Protein AF-0000000067241607 (afdb_homodimer)

Sequence (314 aa):
MPGTATVPALLAYSSCCAFMGAAGVFTFSAHPGGIEAGPLAYTLWFNKMFPKVAALQAAMAVVSTGGAVTQALRGGGGGGGGGGQRGLWLTGAGLMAFMLPWTLRAIMPINRAIMAAAEQGRAAPLETLKAWGPVHNVRTAVAAVAAAIMSYALYTMMPGTATVPALLAYSSCCAFMGAAGVFTFSAHPGGIEAGPLAYTLWFNKMFPKVAALQAAMAVVSTGGAVTQALRGGGGGGGGGGQRGLWLTGAGLMAFMLPWTLRAIMPINRAIMAAAEQGRAAPLETLKAWGPVHNVRTAVAAVAAAIMSYALYTM

Secondary structure (DSSP, 8-state):
---PPPHHHHHHHHHHHHHHHHHHHIIIIIHHHHHHH-HHHHHHHHHHHHHHHHHHHHHHHHHHHHHHHHHHHHTTSSSS--HHHHHHHHHHHHHHHTHHHHIIIIIHHHHHHHHHHHHTTSPPPHHHHHHHHHHHHHHHHHHHHHHHHHHHHHHH-/---PPPHHHHHHHHHHHHHHHHHHHIIIIIHHHHHHH-HHHHHHHHHHHHHHHHHHHHHHHHHHHHHHHHHHHHTTSSSS--HHHHHHHHHHHHHHHTHHHHIIIIIHHHHHHHHHHHHTT-PPPHHHHHHHHHHHHHHHHHHHHHHHHHHHHHHH-

Foldseek 3Di:
DPLDQDPLLCQLLVLLVVLLVLLVCCQPPLLVVLLVVDQLVSLQVLLVVVVVVVVVNVVSLVRNLVSLQVVLVVVVPPDPPPPLLSVLSNLLSVLSPVVVVLCVPPQVVLSVQSNVQVVVSHGRPSVSSVSNNVSSVSSNVSSVVSSVSSVVSSVVD/DPLDQDPLLCQLLVLLVVLLVLLVCCQPPLLVVLLVVDQLVSLQVLLVVVVVVVVVNVVSLVRNLVSLQVVLVVVVPPDPPPPLLSVLSNLLSVLSPVVVVLCVPPQVVLSVQSNVQVVVSHGRPSVSSVSNNVSSVSSNVSSVVSSVSSVVSSVVD

Organism: Chlamydomonas reinhardtii (NCBI:txid3055)

Nearest PDB structures (foldseek):
  8dt0-assembly2_B  TM=5.940E-01  e=1.519E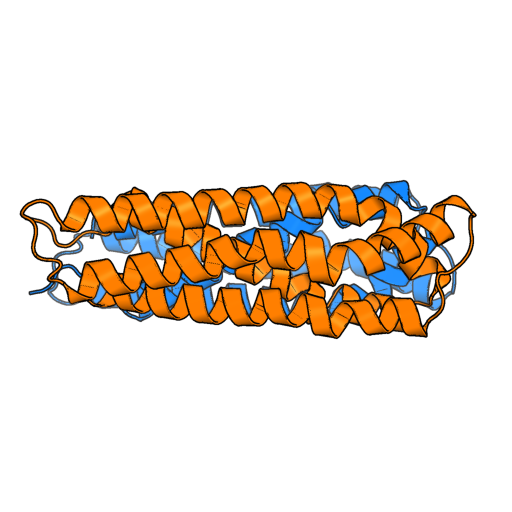-01  synthetic construct
  3j9u-assembly1_T  TM=5.382E-01  e=1.648E+00  Saccharomyces cerevisiae
  7uwb-assembly1_m  TM=5.058E-01  e=2.003E+00  Citrus x limon
  7uwb-assembly1_o  TM=4.031E-01  e=2.003E+00  Citrus x limon
  7xgg-assembly2_D  TM=3.737E-01  e=2.003E+00  synthetic construct

pLDDT: mean 93.7, std 13.78, range [31.66, 99.0]

Solvent-accessible surface area (backbone atoms only — not comparable to full-atom values): 14384 Å² total; per-residue (Å²): 128,86,41,28,54,49,70,39,46,49,45,11,47,41,26,30,20,14,40,24,20,34,41,38,39,41,62,66,10,50,47,58,8,19,64,74,40,29,49,46,30,28,20,35,23,47,48,47,16,45,68,42,44,51,55,55,49,49,53,28,30,50,46,14,20,51,16,16,44,52,38,26,58,51,34,73,49,89,55,84,46,52,77,65,45,32,50,32,26,43,50,26,16,51,47,35,49,48,49,57,60,45,40,65,67,66,41,40,64,52,50,51,53,32,33,54,24,28,77,70,74,38,49,30,56,60,68,59,61,59,56,46,52,68,59,51,39,49,56,28,52,44,29,48,52,25,37,51,41,39,48,52,42,44,42,71,61,129,84,40,30,53,48,68,40,45,48,45,11,46,43,27,29,20,14,40,24,20,33,41,38,39,42,62,65,9,50,45,58,9,19,64,72,40,29,47,46,31,28,20,36,24,47,47,46,16,45,70,42,44,51,55,54,51,49,50,28,31,50,47,13,18,51,15,16,45,51,38,24,58,52,33,74,48,89,55,84,46,51,77,64,44,32,50,34,26,42,50,26,15,50,47,35,50,46,49,56,60,47,40,64,67,65,40,41,63,53,50,51,53,33,36,54,25,28,78,68,76,38,49,29,57,62,69,60,61,60,56,46,52,68,58,52,40,50,55,26,52,44,29,48,51,26,38,50,40,39,49,51,42,45,42,72,61

Radius of gyration: 20.37 Å; Cα contacts (8 Å, |Δi|>4): 530; chains: 2; bounding box: 43×61×38 Å

InterPro domains:
  IPR013901 Anthrone oxygenase [PF08592] (47-148)

Structure (mmCIF, N/CA/C/O backbone):
data_AF-0000000067241607-model_v1
#
loop_
_entity.id
_entity.type
_entity.pdbx_description
1 polymer 'DUF4149 domain-containing protein'
#
loop_
_atom_site.group_PDB
_atom_site.id
_atom_site.type_symbol
_atom_site.label_atom_id
_atom_site.label_alt_id
_atom_site.label_comp_id
_atom_site.label_asym_id
_atom_site.label_entity_id
_atom_site.label_seq_id
_atom_site.pdbx_PDB_ins_code
_atom_site.Cartn_x
_atom_site.Cartn_y
_atom_site.Cartn_z
_atom_site.occupancy
_atom_site.B_iso_or_equiv
_atom_site.auth_seq_id
_atom_site.auth_comp_id
_atom_site.auth_asym_id
_atom_site.auth_atom_id
_atom_site.pdbx_PDB_model_num
ATOM 1 N N . MET A 1 1 ? -3.418 28.875 19.047 1 31.75 1 MET A N 1
ATOM 2 C CA . MET A 1 1 ? -3.16 27.484 19.406 1 31.75 1 MET A CA 1
ATOM 3 C C . MET A 1 1 ? -2.545 26.734 18.234 1 31.75 1 MET A C 1
ATOM 5 O O . MET A 1 1 ? -2.807 27.047 17.078 1 31.75 1 MET A O 1
ATOM 9 N N . PRO A 1 2 ? -1.544 25.953 18.109 1 40.22 2 PRO A N 1
ATOM 10 C CA . PRO A 1 2 ? -0.76 25.391 17.016 1 40.22 2 PRO A CA 1
ATOM 11 C C . PRO A 1 2 ? -1.6 24.531 16.062 1 40.22 2 PRO A C 1
ATOM 13 O O . PRO A 1 2 ? -2.42 23.734 16.516 1 40.22 2 PRO A O 1
ATOM 16 N N . GLY A 1 3 ? -2.236 24.984 14.992 1 48.53 3 GLY A N 1
ATOM 17 C CA . GLY A 1 3 ? -2.891 24.656 13.734 1 48.53 3 GLY A CA 1
ATOM 18 C C . GLY A 1 3 ? -2.369 23.391 13.094 1 48.53 3 GLY A C 1
ATOM 19 O O . GLY A 1 3 ? -2.531 23.172 11.891 1 48.53 3 GLY A O 1
ATOM 20 N N . THR A 1 4 ? -1.633 22.281 13.938 1 62.41 4 THR A N 1
ATOM 21 C CA . THR A 1 4 ? -0.867 21.062 13.766 1 62.41 4 THR A CA 1
ATOM 22 C C . THR A 1 4 ? -1.792 19.875 13.469 1 62.41 4 THR A C 1
ATOM 24 O O . THR A 1 4 ? -2.982 19.922 13.789 1 62.41 4 THR A O 1
ATOM 27 N N . ALA A 1 5 ? -1.438 19.062 12.547 1 85.69 5 ALA A N 1
ATOM 28 C CA . ALA A 1 5 ? -2.178 17.812 12.32 1 85.69 5 ALA A CA 1
ATOM 29 C C . ALA A 1 5 ? -2.387 17.062 13.633 1 85.69 5 ALA A C 1
ATOM 31 O O . ALA A 1 5 ? -1.453 16.906 14.422 1 85.69 5 ALA A O 1
ATOM 32 N N . THR A 1 6 ? -3.658 16.797 14.031 1 92.19 6 THR A N 1
ATOM 33 C CA . THR A 1 6 ? -3.969 16.062 15.242 1 92.19 6 THR A CA 1
ATOM 34 C C . THR A 1 6 ? -3.66 14.57 15.062 1 92.19 6 THR A C 1
ATOM 36 O O . THR A 1 6 ? -3.502 14.102 13.93 1 92.19 6 THR A O 1
ATOM 39 N N . VAL A 1 7 ? -3.605 13.82 16.156 1 94.81 7 VAL A N 1
ATOM 40 C CA . VAL A 1 7 ? -3.32 12.391 16.125 1 94.81 7 VAL A CA 1
ATOM 41 C C . VAL A 1 7 ? -4.422 11.664 15.367 1 94.81 7 VAL A C 1
ATOM 43 O O . VAL A 1 7 ? -4.141 10.859 14.469 1 94.81 7 VAL A O 1
ATOM 46 N N . PRO A 1 8 ? -5.727 11.93 15.633 1 96.69 8 PRO A N 1
ATOM 47 C CA . PRO A 1 8 ? -6.762 11.227 14.867 1 96.69 8 PRO A CA 1
ATOM 48 C C . PRO A 1 8 ? -6.699 11.531 13.375 1 96.69 8 PRO A C 1
ATOM 50 O O . PRO A 1 8 ? -6.926 10.641 12.547 1 96.69 8 PRO A O 1
ATOM 53 N N . ALA A 1 9 ? -6.414 12.727 12.984 1 95.94 9 ALA A N 1
ATOM 54 C CA . ALA A 1 9 ? -6.305 13.094 11.57 1 95.94 9 ALA A CA 1
ATOM 55 C C . ALA A 1 9 ? -5.152 12.352 10.898 1 95.94 9 ALA A C 1
ATOM 57 O O . ALA A 1 9 ? -5.297 11.859 9.773 1 95.94 9 ALA A O 1
ATOM 58 N N . LEU A 1 10 ? -4.059 12.234 11.648 1 97.38 10 LEU A N 1
ATOM 59 C CA . LEU A 1 10 ? -2.889 11.562 11.086 1 97.38 10 LEU A CA 1
ATOM 60 C C . LEU A 1 10 ? -3.117 10.062 10.984 1 97.38 10 LEU A C 1
ATOM 62 O O . LEU A 1 10 ? -2.654 9.422 10.031 1 97.38 10 LEU A O 1
ATOM 66 N N . LEU A 1 11 ? -3.799 9.523 11.945 1 98.38 11 LEU A N 1
ATOM 67 C CA . LEU A 1 11 ? -4.148 8.109 11.875 1 98.38 11 LEU A CA 1
ATOM 68 C C . LEU A 1 11 ? -5.07 7.836 10.688 1 98.38 11 LEU A C 1
ATOM 70 O O . LEU A 1 11 ? -4.883 6.855 9.961 1 98.38 11 LEU A O 1
ATOM 74 N N . ALA A 1 12 ? -6.043 8.672 10.539 1 98.62 12 ALA A N 1
ATOM 75 C CA . ALA A 1 12 ? -6.98 8.531 9.43 1 98.62 12 ALA A CA 1
ATOM 76 C C . ALA A 1 12 ? -6.266 8.633 8.086 1 98.62 12 ALA A C 1
ATOM 78 O O . ALA A 1 12 ? -6.434 7.77 7.219 1 98.62 12 ALA A O 1
ATOM 79 N N . TYR A 1 13 ? -5.477 9.68 7.953 1 98.56 13 TYR A N 1
ATOM 80 C CA . TYR A 1 13 ? -4.848 10 6.676 1 98.56 13 TYR A CA 1
ATOM 81 C C . TYR A 1 13 ? -3.785 8.969 6.32 1 98.56 13 TYR A C 1
ATOM 83 O O . TYR A 1 13 ? -3.715 8.516 5.176 1 98.56 13 TYR A O 1
ATOM 91 N N . SER A 1 14 ? -2.969 8.57 7.266 1 98.88 14 SER A N 1
ATOM 92 C CA . SER A 1 14 ? -1.915 7.598 6.988 1 98.88 14 SER A CA 1
ATOM 93 C C . SER A 1 14 ? -2.5 6.238 6.621 1 98.88 14 SER A C 1
ATOM 95 O O . SER A 1 14 ? -2.037 5.594 5.68 1 98.88 14 SER A O 1
ATOM 97 N N . SER A 1 15 ? -3.514 5.844 7.383 1 98.94 15 SER A N 1
ATOM 98 C CA . SER A 1 15 ? -4.129 4.551 7.09 1 98.94 15 SER A CA 1
ATOM 99 C C . SER A 1 15 ? -4.844 4.574 5.742 1 98.94 15 SER A C 1
ATOM 101 O O . SER A 1 15 ? -4.859 3.57 5.023 1 98.94 15 SER A O 1
ATOM 103 N N . CYS A 1 16 ? -5.441 5.656 5.418 1 98.94 16 CYS A N 1
ATOM 104 C CA . CYS A 1 16 ? -6.078 5.82 4.113 1 98.94 16 CYS A CA 1
ATOM 105 C C . CYS A 1 16 ? -5.055 5.715 2.99 1 98.94 16 CYS A C 1
ATOM 107 O O . CYS A 1 16 ? -5.273 5.008 2.006 1 98.94 16 CYS A O 1
ATOM 109 N N . CYS A 1 17 ? -3.918 6.383 3.111 1 98.94 17 CYS A N 1
ATOM 110 C CA . CYS A 1 17 ? -2.873 6.352 2.094 1 98.94 17 CYS A CA 1
ATOM 111 C C . CYS A 1 17 ? -2.234 4.973 2.006 1 98.94 17 CYS A C 1
ATOM 113 O O . CYS A 1 17 ? -1.897 4.508 0.915 1 98.94 17 CYS A O 1
ATOM 115 N N . ALA A 1 18 ? -2.07 4.34 3.164 1 98.94 18 ALA A N 1
ATOM 116 C CA . ALA A 1 18 ? -1.563 2.969 3.154 1 98.94 18 ALA A CA 1
ATOM 117 C C . ALA A 1 18 ? -2.521 2.035 2.422 1 98.94 18 ALA A C 1
ATOM 119 O O . ALA A 1 18 ? -2.09 1.163 1.664 1 98.94 18 ALA A O 1
ATOM 120 N N . PHE A 1 19 ? -3.832 2.199 2.729 1 98.94 19 PHE A N 1
ATOM 121 C CA . PHE A 1 19 ? -4.832 1.414 2.02 1 98.94 19 PHE A CA 1
ATOM 122 C C . PHE A 1 19 ? -4.742 1.65 0.516 1 98.94 19 PHE A C 1
ATOM 124 O O . PHE A 1 19 ? -4.812 0.705 -0.271 1 98.94 19 PHE A O 1
ATOM 131 N N . MET A 1 20 ? -4.633 2.902 0.115 1 98.94 20 MET A N 1
ATOM 132 C CA . MET A 1 20 ? -4.508 3.262 -1.295 1 98.94 20 MET A CA 1
ATOM 133 C C . MET A 1 20 ? -3.309 2.564 -1.931 1 98.94 20 MET A C 1
ATOM 135 O O . MET A 1 20 ? -3.408 2.039 -3.041 1 98.94 20 MET A O 1
ATOM 139 N N . GLY A 1 21 ? -2.164 2.543 -1.27 1 98.94 21 GLY A N 1
ATOM 140 C CA . GLY A 1 21 ? -0.993 1.839 -1.769 1 98.94 21 GLY A CA 1
ATOM 141 C C . GLY A 1 21 ? -1.199 0.34 -1.879 1 98.94 21 GLY A C 1
ATOM 142 O O . GLY A 1 21 ? -0.822 -0.272 -2.881 1 98.94 21 GLY A O 1
ATOM 143 N N . ALA A 1 22 ? -1.755 -0.203 -0.842 1 98.94 22 ALA A N 1
ATOM 144 C CA . ALA A 1 22 ? -2.031 -1.637 -0.829 1 98.94 22 ALA A CA 1
ATOM 145 C C . ALA A 1 22 ? -2.979 -2.023 -1.961 1 98.94 22 ALA A C 1
ATOM 147 O O . ALA A 1 22 ? -2.715 -2.975 -2.699 1 98.94 22 ALA A O 1
ATOM 148 N N . ALA A 1 23 ? -4.07 -1.296 -2.072 1 98.88 23 ALA A N 1
ATOM 149 C CA . ALA A 1 23 ? -5.02 -1.561 -3.152 1 98.88 23 ALA A CA 1
ATOM 150 C C . ALA A 1 23 ? -4.375 -1.322 -4.516 1 98.88 23 ALA A C 1
ATOM 152 O O . ALA A 1 23 ? -4.641 -2.057 -5.473 1 98.88 23 ALA A O 1
ATOM 153 N N . GLY A 1 24 ? -3.588 -0.313 -4.617 1 98.88 24 GLY A N 1
ATOM 154 C CA . GLY A 1 24 ? -2.91 0.014 -5.859 1 98.88 24 GLY A CA 1
ATOM 155 C C . GLY A 1 24 ? -2.006 -1.097 -6.355 1 98.88 24 GLY A C 1
ATOM 156 O O . GLY A 1 24 ? -1.876 -1.306 -7.566 1 98.88 24 GLY A O 1
ATOM 157 N N . VAL A 1 25 ? -1.366 -1.822 -5.473 1 98.81 25 VAL A N 1
ATOM 158 C CA . VAL A 1 25 ? -0.52 -2.951 -5.848 1 98.81 25 VAL A CA 1
ATOM 159 C C . VAL A 1 25 ? -1.336 -3.969 -6.641 1 98.81 25 VAL A C 1
ATOM 161 O O . VAL A 1 25 ? -0.875 -4.484 -7.66 1 98.81 25 VAL A O 1
ATOM 164 N N . PHE A 1 26 ? -2.504 -4.27 -6.164 1 98.88 26 PHE A N 1
ATOM 165 C CA . PHE A 1 26 ? -3.334 -5.25 -6.859 1 98.88 26 PHE A CA 1
ATOM 166 C C . PHE A 1 26 ? -3.844 -4.688 -8.18 1 98.88 26 PHE A C 1
ATOM 168 O O . PHE A 1 26 ? -3.883 -5.395 -9.188 1 98.88 26 PHE A O 1
ATOM 175 N N . THR A 1 27 ? -4.211 -3.428 -8.188 1 98.88 27 THR A N 1
ATOM 176 C CA . THR A 1 27 ? -4.758 -2.779 -9.375 1 98.88 27 THR A CA 1
ATOM 177 C C . THR A 1 27 ? -3.711 -2.711 -10.484 1 98.88 27 THR A C 1
ATOM 179 O O . THR A 1 27 ? -4.004 -3.018 -11.641 1 98.88 27 THR A O 1
ATOM 182 N N . PHE A 1 28 ? -2.488 -2.428 -10.133 1 98.81 28 PHE A N 1
ATOM 183 C CA . PHE A 1 28 ? -1.535 -2.051 -11.164 1 98.81 28 PHE A CA 1
ATOM 184 C C . PHE A 1 28 ? -0.496 -3.148 -11.367 1 98.81 28 PHE A C 1
ATOM 186 O O . PHE A 1 28 ? 0.256 -3.125 -12.344 1 98.81 28 PHE A O 1
ATOM 193 N N . SER A 1 29 ? -0.466 -4.121 -10.516 1 98.81 29 SER A N 1
ATOM 194 C CA . SER A 1 29 ? 0.651 -5.055 -10.617 1 98.81 29 SER A CA 1
ATOM 195 C C . SER A 1 29 ? 0.205 -6.488 -10.336 1 98.81 29 SER A C 1
ATOM 197 O O . SER A 1 29 ? 0.212 -7.332 -11.234 1 98.81 29 SER A O 1
ATOM 199 N N . ALA A 1 30 ? -0.301 -6.809 -9.172 1 98.88 30 ALA A N 1
ATOM 200 C CA . ALA A 1 30 ? -0.557 -8.18 -8.75 1 98.88 30 ALA A CA 1
ATOM 201 C C . ALA A 1 30 ? -1.612 -8.844 -9.633 1 98.88 30 ALA A C 1
ATOM 203 O O . ALA A 1 30 ? -1.462 -10 -10.023 1 98.88 30 ALA A O 1
ATOM 204 N N . HIS A 1 31 ? -2.672 -8.133 -9.875 1 98.94 31 HIS A N 1
ATOM 205 C CA . HIS A 1 31 ? -3.758 -8.719 -10.656 1 98.94 31 HIS A CA 1
ATOM 206 C C . HIS A 1 31 ? -3.379 -8.82 -12.133 1 98.94 31 HIS A C 1
ATOM 208 O O . HIS A 1 31 ? -3.482 -9.898 -12.727 1 98.94 31 HIS A O 1
ATOM 214 N N . PRO A 1 32 ? -2.936 -7.75 -12.766 1 98.88 32 PRO A N 1
ATOM 215 C CA . PRO A 1 32 ? -2.525 -7.934 -14.164 1 98.88 32 PRO A CA 1
ATOM 216 C C . PRO A 1 32 ? -1.398 -8.953 -14.32 1 98.88 32 PRO A C 1
ATOM 218 O O . PRO A 1 32 ? -1.359 -9.688 -15.305 1 98.88 32 PRO A O 1
ATOM 221 N N . GLY A 1 33 ? -0.462 -8.961 -13.445 1 98.81 33 GLY A N 1
ATOM 222 C CA . GLY A 1 33 ? 0.568 -9.992 -13.461 1 98.81 33 GLY A CA 1
ATOM 223 C C . GLY A 1 33 ? 0.012 -11.398 -13.352 1 98.81 33 GLY A C 1
ATOM 224 O O . GLY A 1 33 ? 0.502 -12.32 -14.008 1 98.81 33 GLY A O 1
ATOM 225 N N . GLY A 1 34 ? -0.985 -11.523 -12.492 1 98.88 34 GLY A N 1
ATOM 226 C CA . GLY A 1 34 ? -1.64 -12.812 -12.352 1 98.88 34 GLY A CA 1
ATOM 227 C C . GLY A 1 34 ? -2.301 -13.297 -13.625 1 98.88 34 GLY A C 1
ATOM 228 O O . GLY A 1 34 ? -2.166 -14.461 -14 1 98.88 34 GLY A O 1
ATOM 229 N N . ILE A 1 35 ? -2.998 -12.375 -14.273 1 98.88 35 ILE A N 1
ATOM 230 C CA . ILE A 1 35 ? -3.635 -12.719 -15.539 1 98.88 35 ILE A CA 1
ATOM 231 C C . ILE A 1 35 ? -2.578 -13.172 -16.547 1 98.88 35 ILE A C 1
ATOM 233 O O . ILE A 1 35 ? -2.766 -14.172 -17.234 1 98.88 35 ILE A O 1
ATOM 237 N N . GLU A 1 36 ? -1.456 -12.523 -16.609 1 98.75 36 GLU A N 1
ATOM 238 C CA . GLU A 1 36 ? -0.397 -12.836 -17.562 1 98.75 36 GLU A CA 1
ATOM 239 C C . GLU A 1 36 ? 0.326 -14.125 -17.188 1 98.75 36 GLU A C 1
ATOM 241 O O . GLU A 1 36 ? 0.819 -14.844 -18.062 1 98.75 36 GLU A O 1
ATOM 246 N N . ALA A 1 37 ? 0.421 -14.453 -15.938 1 98.56 37 ALA A N 1
ATOM 247 C CA . ALA A 1 37 ? 1.134 -15.633 -15.453 1 98.56 37 ALA A CA 1
ATOM 248 C C . ALA A 1 37 ? 0.397 -16.906 -15.844 1 98.56 37 ALA A C 1
ATOM 250 O O . ALA A 1 37 ? 1.01 -17.969 -15.961 1 98.56 37 ALA A O 1
ATOM 251 N N . GLY A 1 38 ? -0.993 -16.859 -15.969 1 98.44 38 GLY A N 1
ATOM 252 C CA . GLY A 1 38 ? -1.811 -18.016 -16.297 1 98.44 38 GLY A CA 1
ATOM 253 C C . GLY A 1 38 ? -2.822 -18.359 -15.219 1 98.44 38 GLY A C 1
ATOM 254 O O . GLY A 1 38 ? -2.582 -18.109 -14.039 1 98.44 38 GLY A O 1
ATOM 255 N N . PRO A 1 39 ? -3.916 -18.891 -15.648 1 98.75 39 PRO A N 1
ATOM 256 C CA . PRO A 1 39 ? -5.051 -19.047 -14.734 1 98.75 39 PRO A CA 1
ATOM 257 C C . PRO A 1 39 ? -4.73 -19.953 -13.539 1 98.75 39 PRO A C 1
ATOM 259 O O . PRO A 1 39 ? -5.16 -19.672 -12.422 1 98.75 39 PRO A O 1
ATOM 262 N N . LEU A 1 40 ? -3.955 -20.953 -13.781 1 98.75 40 LEU A N 1
ATOM 263 C CA . LEU A 1 40 ? -3.705 -21.875 -12.68 1 98.75 40 LEU A CA 1
ATOM 264 C C . LEU A 1 40 ? -2.766 -21.25 -11.656 1 98.75 40 LEU A C 1
ATOM 266 O O . LEU A 1 40 ? -3.051 -21.281 -10.453 1 98.75 40 LEU A O 1
ATOM 270 N N . ALA A 1 41 ? -1.644 -20.75 -12.141 1 98.69 41 ALA A N 1
ATOM 271 C CA . ALA A 1 41 ? -0.688 -20.125 -11.234 1 98.69 41 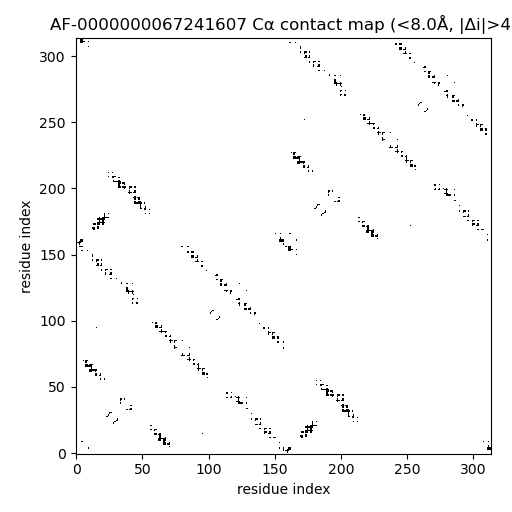ALA A CA 1
ATOM 272 C C . ALA A 1 41 ? -1.351 -19 -10.43 1 98.69 41 ALA A C 1
ATOM 274 O O . ALA A 1 41 ? -1.149 -18.891 -9.219 1 98.69 41 ALA A O 1
ATOM 275 N N . TYR A 1 42 ? -2.127 -18.219 -11.133 1 98.94 42 TYR A N 1
ATOM 276 C CA . TYR A 1 42 ? -2.812 -17.109 -10.492 1 98.94 42 TYR A CA 1
ATOM 277 C C . TYR A 1 42 ? -3.818 -17.594 -9.461 1 98.94 42 TYR A C 1
ATOM 279 O O . TYR A 1 42 ? -3.893 -17.062 -8.352 1 98.94 42 TYR A O 1
ATOM 287 N N . THR A 1 43 ? -4.59 -18.594 -9.758 1 98.94 43 THR A N 1
ATOM 288 C CA . THR A 1 43 ? -5.602 -19.156 -8.875 1 98.94 43 THR A CA 1
ATOM 289 C C . THR A 1 43 ? -4.965 -19.703 -7.598 1 98.94 43 THR A C 1
ATOM 291 O O . THR A 1 43 ? -5.441 -19.438 -6.496 1 98.94 43 THR A O 1
ATOM 294 N N . LEU A 1 44 ? -3.873 -20.391 -7.734 1 98.88 44 LEU A N 1
ATOM 295 C CA . LEU A 1 44 ? -3.225 -21.016 -6.586 1 98.88 44 LEU A CA 1
ATOM 296 C C . LEU A 1 44 ? -2.6 -19.969 -5.676 1 98.88 44 LEU A C 1
ATOM 298 O O . LEU A 1 44 ? -2.729 -20.047 -4.449 1 98.88 44 LEU A O 1
ATOM 302 N N . TRP A 1 45 ? -1.948 -19.047 -6.27 1 98.88 45 TRP A N 1
ATOM 303 C CA . TRP A 1 45 ? -1.379 -17.953 -5.484 1 98.88 45 TRP A CA 1
ATOM 304 C C . TRP A 1 45 ? -2.475 -17.172 -4.777 1 98.88 45 TRP A C 1
ATOM 306 O O . TRP A 1 45 ? -2.387 -16.906 -3.574 1 98.88 45 TRP A O 1
ATOM 316 N N . PHE A 1 46 ? -3.551 -16.797 -5.539 1 98.94 46 PHE A N 1
ATOM 317 C CA . PHE A 1 46 ? -4.664 -16 -5.027 1 98.94 46 PHE A CA 1
ATOM 318 C C . PHE A 1 46 ? -5.285 -16.672 -3.807 1 98.94 46 PHE A C 1
ATOM 320 O O . PHE A 1 46 ? -5.594 -16 -2.816 1 98.94 46 PHE A O 1
ATOM 327 N N . ASN A 1 47 ? -5.434 -17.906 -3.832 1 98.88 47 ASN A N 1
ATOM 328 C CA . ASN A 1 47 ? -6.062 -18.688 -2.775 1 98.88 47 ASN A CA 1
ATOM 329 C C . ASN A 1 47 ? -5.332 -18.516 -1.444 1 98.88 47 ASN A C 1
ATOM 331 O O . ASN A 1 47 ? -5.969 -18.438 -0.391 1 98.88 47 ASN A O 1
ATOM 335 N N . LYS A 1 48 ? -4.051 -18.453 -1.494 1 98.81 48 LYS A N 1
ATOM 336 C CA . LYS A 1 48 ? -3.26 -18.406 -0.268 1 98.81 48 LYS A CA 1
ATOM 337 C C . LYS A 1 48 ? -3.014 -16.969 0.175 1 98.81 48 LYS A C 1
ATOM 339 O O . LYS A 1 48 ? -2.91 -16.688 1.371 1 98.81 48 LYS A O 1
ATOM 344 N N . MET A 1 49 ? -2.969 -16.109 -0.782 1 98.75 49 MET A N 1
ATOM 345 C CA . MET A 1 49 ? -2.715 -14.688 -0.537 1 98.75 49 MET A CA 1
ATOM 346 C C . MET A 1 49 ? -3.951 -14 0.04 1 98.75 49 MET A C 1
ATOM 348 O O . MET A 1 49 ? -3.842 -13.18 0.951 1 98.75 49 MET A O 1
ATOM 352 N N . PHE A 1 50 ? -5.121 -14.25 -0.385 1 98.69 50 PHE A N 1
ATOM 353 C CA . PHE A 1 50 ? -6.316 -13.438 -0.224 1 98.69 50 PHE A CA 1
ATOM 354 C C . PHE A 1 50 ? -6.695 -13.312 1.247 1 98.69 50 PHE A C 1
ATOM 356 O O . PHE A 1 50 ? -6.922 -12.211 1.748 1 98.69 50 PHE A O 1
ATOM 363 N N . PRO A 1 51 ? -6.797 -14.43 2.033 1 98.12 51 PRO A N 1
ATOM 364 C CA . PRO A 1 51 ? -7.203 -14.25 3.43 1 98.12 51 PRO A CA 1
ATOM 365 C C . PRO A 1 51 ? -6.273 -13.312 4.199 1 98.12 51 PRO A C 1
ATOM 367 O O . PRO A 1 51 ? -6.715 -12.625 5.117 1 98.12 51 PRO A O 1
ATOM 370 N N . LYS A 1 52 ? -5.094 -13.25 3.842 1 98.56 52 LYS A N 1
ATOM 371 C CA . LYS A 1 52 ? -4.09 -12.438 4.523 1 98.56 52 LYS A CA 1
ATOM 372 C C . LYS A 1 52 ? -4.27 -10.961 4.207 1 98.56 52 LYS A C 1
ATOM 374 O O . LYS A 1 52 ? -4.207 -10.109 5.102 1 98.56 52 LYS A O 1
ATOM 379 N N . VAL A 1 53 ? -4.504 -10.688 2.887 1 98.5 53 VAL A N 1
ATOM 380 C CA . VAL A 1 53 ? -4.641 -9.281 2.521 1 98.5 53 VAL A CA 1
ATOM 381 C C . VAL A 1 53 ? -6.008 -8.766 2.965 1 98.5 53 VAL A C 1
ATOM 383 O O . VAL A 1 53 ? -6.164 -7.578 3.268 1 98.5 53 VAL A O 1
ATOM 386 N N . ALA A 1 54 ? -7.047 -9.617 3.055 1 97.94 54 ALA A N 1
ATOM 387 C CA . ALA A 1 54 ? -8.367 -9.234 3.555 1 97.94 54 ALA A CA 1
ATOM 388 C C . ALA A 1 54 ? -8.273 -8.68 4.973 1 97.94 54 ALA A C 1
ATOM 390 O O . ALA A 1 54 ? -8.875 -7.641 5.277 1 97.94 54 ALA A O 1
ATOM 391 N N . ALA A 1 55 ? -7.574 -9.328 5.793 1 97.88 55 ALA A N 1
ATOM 392 C CA . ALA A 1 55 ? -7.402 -8.875 7.172 1 97.88 55 ALA A CA 1
ATOM 393 C C . ALA A 1 55 ? -6.656 -7.547 7.223 1 97.88 55 ALA A C 1
ATOM 395 O O . ALA A 1 55 ? -7.027 -6.645 7.98 1 97.88 55 ALA A O 1
ATOM 396 N N . LEU A 1 56 ? -5.59 -7.457 6.473 1 98.56 56 LEU A N 1
ATOM 397 C CA . LEU A 1 56 ? -4.738 -6.273 6.453 1 98.56 56 LEU A CA 1
ATOM 398 C C . LEU A 1 56 ? -5.52 -5.047 5.996 1 98.56 56 LEU A C 1
ATOM 400 O O . LEU A 1 56 ? -5.488 -4.004 6.652 1 98.56 56 LEU A O 1
ATOM 404 N N . GLN A 1 57 ? -6.273 -5.152 4.871 1 98.69 57 GLN A N 1
ATOM 405 C CA . GLN A 1 57 ? -6.98 -4.004 4.312 1 98.69 57 GLN A CA 1
ATOM 406 C C . GLN A 1 57 ? -8.219 -3.66 5.133 1 98.69 57 GLN A C 1
ATOM 408 O O . GLN A 1 57 ? -8.602 -2.494 5.23 1 98.69 57 GLN A O 1
ATOM 413 N N . ALA A 1 58 ? -8.82 -4.699 5.746 1 98.69 58 ALA A N 1
ATOM 414 C CA . ALA A 1 58 ? -9.922 -4.402 6.66 1 98.69 58 ALA A CA 1
ATOM 415 C C . ALA A 1 58 ? -9.445 -3.553 7.836 1 98.69 58 ALA A C 1
ATOM 417 O O . ALA A 1 58 ? -10.117 -2.594 8.227 1 98.69 58 ALA A O 1
ATOM 418 N N . ALA A 1 59 ? -8.367 -3.912 8.398 1 98.75 59 ALA A N 1
ATOM 419 C CA . ALA A 1 59 ? -7.82 -3.156 9.523 1 98.75 59 ALA A CA 1
ATOM 420 C C . ALA A 1 59 ? -7.535 -1.711 9.125 1 98.75 59 ALA A C 1
ATOM 422 O O . ALA A 1 59 ? -7.848 -0.781 9.875 1 98.75 59 ALA A O 1
ATOM 423 N N . MET A 1 60 ? -6.918 -1.469 7.969 1 98.88 60 MET A N 1
ATOM 424 C CA . MET A 1 60 ? -6.602 -0.124 7.496 1 98.88 60 MET A CA 1
ATOM 425 C C . MET A 1 60 ? -7.875 0.696 7.301 1 98.88 60 MET A C 1
ATOM 427 O O . MET A 1 60 ? -7.91 1.882 7.633 1 98.88 60 MET A O 1
ATOM 431 N N . ALA A 1 61 ? -8.883 0.022 6.691 1 98.94 61 ALA A N 1
ATOM 432 C CA . ALA A 1 61 ? -10.148 0.711 6.457 1 98.94 61 ALA A CA 1
ATOM 433 C C . ALA A 1 61 ? -10.781 1.153 7.773 1 98.94 61 ALA A C 1
ATOM 435 O O . ALA A 1 61 ? -11.266 2.281 7.887 1 98.94 61 ALA A O 1
ATOM 436 N N . VAL A 1 62 ? -10.781 0.334 8.781 1 98.94 62 VAL A N 1
ATOM 437 C CA . VAL A 1 62 ? -11.406 0.61 10.07 1 98.94 62 VAL A CA 1
ATOM 438 C C . VAL A 1 62 ? -10.641 1.723 10.789 1 98.94 62 VAL A C 1
ATOM 440 O O . VAL A 1 62 ? -11.25 2.646 11.336 1 98.94 62 VAL A O 1
ATOM 443 N N . VAL A 1 63 ? -9.32 1.651 10.797 1 98.94 63 VAL A N 1
ATOM 444 C CA . VAL A 1 63 ? -8.5 2.658 11.461 1 98.94 63 VAL A CA 1
ATOM 445 C C . VAL A 1 63 ? -8.711 4.02 10.805 1 98.94 63 VAL A C 1
ATOM 447 O O . VAL A 1 63 ? -8.859 5.035 11.484 1 98.94 63 VAL A O 1
ATOM 450 N N . SER A 1 64 ? -8.711 4.008 9.477 1 98.94 64 SER A N 1
ATOM 451 C CA . SER A 1 64 ? -8.898 5.273 8.773 1 98.94 64 SER A CA 1
ATOM 452 C C . SER A 1 64 ? -10.273 5.863 9.062 1 98.94 64 SER A C 1
ATOM 454 O O . SER A 1 64 ? -10.391 7.059 9.359 1 98.94 64 SER A O 1
ATOM 456 N N . THR A 1 65 ? -11.297 5.035 8.945 1 98.94 65 THR A N 1
ATOM 457 C CA . THR A 1 65 ? -12.656 5.473 9.227 1 98.94 65 THR A CA 1
ATOM 458 C C . THR A 1 65 ? -12.766 6.023 10.648 1 98.94 65 THR A C 1
ATOM 460 O O . THR A 1 65 ? -13.289 7.117 10.859 1 98.94 65 THR A O 1
ATOM 463 N N . GLY A 1 66 ? -12.281 5.25 11.633 1 98.81 66 GLY A N 1
ATOM 464 C CA . GLY A 1 66 ? -12.359 5.668 13.023 1 98.81 66 GLY A CA 1
ATOM 465 C C . GLY A 1 66 ? -11.609 6.957 13.297 1 98.81 66 GLY A C 1
ATOM 466 O O . GLY A 1 66 ? -12.102 7.824 14.023 1 98.81 66 GLY A O 1
ATOM 467 N N . GLY A 1 67 ? -10.383 7.059 12.773 1 98.31 67 GLY A N 1
ATOM 468 C CA . GLY A 1 67 ? -9.625 8.297 12.922 1 98.31 67 GLY A CA 1
ATOM 469 C C . GLY A 1 67 ? -10.344 9.5 12.352 1 98.31 67 GLY A C 1
ATOM 470 O O . GLY A 1 67 ? -10.367 10.57 12.969 1 98.31 67 GLY A O 1
ATOM 471 N N . ALA A 1 68 ? -10.898 9.328 11.172 1 98.12 68 ALA A N 1
ATOM 472 C CA . ALA A 1 68 ? -11.578 10.438 10.508 1 98.12 68 ALA A CA 1
ATOM 473 C C . ALA A 1 68 ? -12.836 10.844 11.273 1 98.12 68 ALA A C 1
ATOM 475 O O . ALA A 1 68 ? -13.141 12.031 11.383 1 98.12 68 ALA A O 1
ATOM 476 N N . VAL A 1 69 ? -13.625 9.898 11.789 1 98 69 VAL A N 1
ATOM 477 C CA . VAL A 1 69 ? -14.805 10.203 12.594 1 98 69 VAL A CA 1
ATOM 478 C C . VAL A 1 69 ? -14.383 10.938 13.867 1 98 69 VAL A C 1
ATOM 480 O O . VAL A 1 69 ? -14.992 11.938 14.242 1 98 69 VAL A O 1
ATOM 483 N N . THR A 1 70 ? -13.352 10.422 14.539 1 97.44 70 THR A N 1
ATOM 484 C CA . THR A 1 70 ? -12.867 11.055 15.758 1 97.44 70 THR A CA 1
ATOM 485 C C . THR A 1 70 ? -12.43 12.492 15.484 1 97.44 70 THR A C 1
ATOM 487 O O . THR A 1 70 ? -12.75 13.398 16.266 1 97.44 70 THR A O 1
ATOM 490 N N . GLN A 1 71 ? -11.727 12.672 14.383 1 94.88 71 GLN A N 1
ATOM 491 C CA . GLN A 1 71 ? -11.297 14.023 14.023 1 94.88 71 GLN A CA 1
ATOM 492 C C . GLN A 1 71 ? -12.5 14.93 13.766 1 94.88 71 GLN A C 1
ATOM 494 O O . GLN A 1 71 ? -12.492 16.094 14.164 1 94.88 71 GLN A O 1
ATOM 499 N N . ALA A 1 72 ? -13.484 14.414 13.07 1 94.25 72 ALA A N 1
ATOM 500 C CA . ALA A 1 72 ? -14.68 15.203 12.758 1 94.25 72 ALA A CA 1
ATOM 501 C C . ALA A 1 72 ? -15.398 15.625 14.031 1 94.25 72 ALA A C 1
ATOM 503 O O . ALA A 1 72 ? -15.969 16.719 14.094 1 94.25 72 ALA A O 1
ATOM 504 N N . LEU A 1 73 ? -15.391 14.836 14.992 1 92.69 73 LEU A N 1
ATOM 505 C CA . LEU A 1 73 ? -16.125 15.094 16.219 1 92.69 73 LEU A CA 1
ATOM 506 C C . LEU A 1 73 ? -15.328 16.016 17.141 1 92.69 73 LEU A C 1
ATOM 508 O O . LEU A 1 73 ? -15.891 16.625 18.047 1 92.69 73 LEU A O 1
ATOM 512 N N . ARG A 1 74 ? -14.016 16 17.062 1 84.06 74 ARG A N 1
ATOM 513 C CA . ARG A 1 74 ? -13.18 16.922 17.812 1 84.06 74 ARG A CA 1
ATOM 514 C C . ARG A 1 74 ? -13.453 18.375 17.406 1 84.06 74 ARG A C 1
ATOM 516 O O . ARG A 1 74 ? -13.422 19.266 18.25 1 84.06 74 ARG A O 1
ATOM 523 N N . GLY A 1 75 ? -13.367 18.734 16.078 1 63.06 75 GLY A N 1
ATOM 524 C CA . GLY A 1 75 ? -13.625 20.094 15.594 1 63.06 75 GLY A CA 1
ATOM 525 C C . GLY A 1 75 ? -14.938 20.656 16.094 1 63.06 75 GLY A C 1
ATOM 526 O O . GLY A 1 75 ? -15.203 21.859 15.93 1 63.06 75 GLY A O 1
ATOM 527 N N . GLY A 1 76 ? -15.977 19.859 16.188 1 51.97 76 GLY A N 1
ATOM 528 C CA . GLY A 1 76 ? -17.172 20.453 16.781 1 51.97 76 GLY A CA 1
ATOM 529 C C . GLY A 1 76 ? -16.891 21.188 18.062 1 51.97 76 G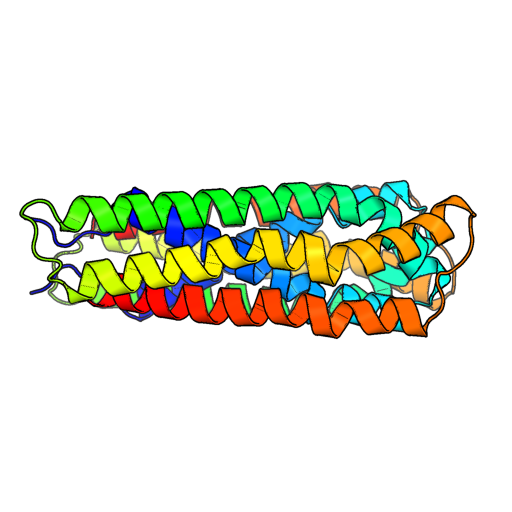LY A C 1
ATOM 530 O O . GLY A 1 76 ? -17.672 22.047 18.484 1 51.97 76 GLY A O 1
ATOM 531 N N . GLY A 1 77 ? -16.062 20.641 18.953 1 42.81 77 GLY A N 1
ATOM 532 C CA . GLY A 1 77 ? -15.703 21.422 20.125 1 42.81 77 GLY A CA 1
ATOM 533 C C . GLY A 1 77 ? -14.703 22.531 19.812 1 42.81 77 GLY A C 1
ATOM 534 O O . GLY A 1 77 ? -13.977 22.453 18.828 1 42.81 77 GLY A O 1
ATOM 535 N N . GLY A 1 78 ? -14.648 23.781 20.188 1 39.41 78 GLY A N 1
ATOM 536 C CA . GLY A 1 78 ? -14.086 25.125 20.125 1 39.41 78 GLY A CA 1
ATOM 537 C C . GLY A 1 78 ? -13.188 25.328 18.922 1 39.41 78 GLY A C 1
ATOM 538 O O . GLY A 1 78 ? -12.734 26.438 18.656 1 39.41 78 GLY A O 1
ATOM 539 N N . GLY A 1 79 ? -12.242 24.422 18.672 1 41.53 79 GLY A N 1
ATOM 540 C CA . GLY A 1 79 ? -11.219 24.906 17.766 1 41.53 79 GLY A CA 1
ATOM 541 C C . GLY A 1 79 ? -11.719 25.109 16.344 1 41.53 79 GLY A C 1
ATOM 542 O O . GLY A 1 79 ? -12.852 24.75 16.016 1 41.53 79 GLY A O 1
ATOM 543 N N . GLY A 1 80 ? -11.031 25.922 15.43 1 43.62 80 GLY A N 1
ATOM 544 C CA . GLY A 1 80 ? -11.203 26.625 14.164 1 43.62 80 GLY A CA 1
ATOM 545 C C . GLY A 1 80 ? -11.758 25.734 13.062 1 43.62 80 GLY A C 1
ATOM 546 O O . GLY A 1 80 ? -11.836 26.156 11.906 1 43.62 80 GLY A O 1
ATOM 547 N N . GLY A 1 81 ? -11.734 24.328 13.164 1 52.75 81 GLY A N 1
ATOM 548 C CA . GLY A 1 81 ? -12.195 23.922 11.844 1 52.75 81 GLY A CA 1
ATOM 549 C C . GLY A 1 81 ? -13.688 24.094 11.656 1 52.75 81 GLY A C 1
ATOM 550 O O . GLY A 1 81 ? -14.469 23.844 12.578 1 52.75 81 GLY A O 1
ATOM 551 N N . GLY A 1 82 ? -14.25 25.188 11.055 1 62.16 82 GLY A N 1
ATOM 552 C CA . GLY A 1 82 ? -15.625 25.5 10.688 1 62.16 82 GLY A CA 1
ATOM 553 C C . GLY A 1 82 ? -16.375 24.312 10.109 1 62.16 82 GLY A C 1
ATOM 554 O O . GLY A 1 82 ? -15.82 23.203 10.023 1 62.16 82 GLY A O 1
ATOM 555 N N . GLY A 1 83 ? -17.625 24.297 10.023 1 72.69 83 GLY A N 1
ATOM 556 C CA . GLY A 1 83 ? -18.531 23.359 9.359 1 72.69 83 GLY A CA 1
ATOM 557 C C . GLY A 1 83 ? -17.906 22.703 8.141 1 72.69 83 GLY A C 1
ATOM 558 O O . GLY A 1 83 ? -18.125 21.516 7.883 1 72.69 83 GLY A O 1
ATOM 559 N N . GLY A 1 84 ? -17.031 23.297 7.527 1 84.88 84 GLY A N 1
ATOM 560 C CA . GLY A 1 84 ? -16.359 22.797 6.336 1 84.88 84 GLY A CA 1
ATOM 561 C C . GLY A 1 84 ? -15.352 21.703 6.629 1 84.88 84 GLY A C 1
ATOM 562 O O . GLY A 1 84 ? -15.328 20.672 5.953 1 84.88 84 GLY A O 1
ATOM 563 N N . GLN A 1 85 ? -14.617 21.891 7.789 1 88.38 85 GLN A N 1
ATOM 564 C CA . GLN A 1 85 ? -13.617 20.891 8.172 1 88.38 85 GLN A CA 1
ATOM 565 C C . GLN A 1 85 ? -14.281 19.594 8.617 1 88.38 85 GLN A C 1
ATOM 567 O O . GLN A 1 85 ? -13.859 18.516 8.211 1 88.38 85 GLN A O 1
ATOM 572 N N . ARG A 1 86 ? -15.289 19.719 9.383 1 93.12 86 ARG A N 1
ATOM 573 C CA . ARG A 1 86 ? -16.016 18.547 9.844 1 93.12 86 ARG A CA 1
ATOM 574 C C . ARG A 1 86 ? -16.578 17.75 8.672 1 93.12 86 ARG A C 1
ATOM 576 O O . ARG A 1 86 ? -16.5 16.516 8.656 1 93.12 86 ARG A O 1
ATOM 583 N N . GLY A 1 87 ? -17.125 18.438 7.699 1 95.38 87 GLY A N 1
ATOM 584 C CA . GLY A 1 87 ? -17.672 17.797 6.52 1 95.38 87 GLY A CA 1
ATOM 585 C C . GLY A 1 87 ? -16.625 17.016 5.727 1 95.38 87 GLY A C 1
ATOM 586 O O . GLY A 1 87 ? -16.906 15.93 5.219 1 95.38 87 GLY A O 1
ATOM 587 N N . LEU A 1 88 ? -15.453 17.547 5.547 1 96.25 88 LEU A N 1
ATOM 588 C CA . LEU A 1 88 ? -14.375 16.891 4.812 1 96.25 88 LEU A CA 1
ATOM 589 C C . LEU A 1 88 ? -13.977 15.586 5.496 1 96.25 88 LEU A C 1
ATOM 591 O O . LEU A 1 88 ? -13.852 14.547 4.844 1 96.25 88 LEU A O 1
ATOM 595 N N . TRP A 1 89 ? -13.812 15.617 6.84 1 97.06 89 TRP A N 1
ATOM 596 C CA . TRP A 1 89 ? -13.406 14.43 7.574 1 97.06 89 TRP A CA 1
ATOM 597 C C . TRP A 1 89 ? -14.516 13.375 7.566 1 97.06 89 TRP A C 1
ATOM 599 O O . TRP A 1 89 ? -14.242 12.18 7.441 1 97.06 89 TRP A O 1
ATOM 609 N N . LEU A 1 90 ? -15.75 13.797 7.594 1 98.12 90 LEU A N 1
ATOM 610 C CA . LEU A 1 90 ? -16.859 12.852 7.535 1 98.12 90 LEU A CA 1
ATOM 611 C C . LEU A 1 90 ? -16.969 12.234 6.145 1 98.12 90 LEU A C 1
ATOM 613 O O . LEU A 1 90 ? -17.328 11.062 6.012 1 98.12 90 LEU A O 1
ATOM 617 N N . THR A 1 91 ? -16.75 13.016 5.16 1 98.56 91 THR A N 1
ATOM 618 C CA . THR A 1 91 ? -16.75 12.469 3.807 1 98.56 91 THR A CA 1
ATOM 619 C C . THR A 1 91 ? -15.641 11.43 3.645 1 98.56 91 THR A C 1
ATOM 621 O O . THR A 1 91 ? -15.875 10.344 3.107 1 98.56 91 THR A O 1
ATOM 624 N N . GLY A 1 92 ? -14.406 11.789 4.164 1 98.62 92 GLY A N 1
ATOM 625 C CA . GLY A 1 92 ? -13.336 10.805 4.148 1 98.62 92 GLY A CA 1
ATOM 626 C C . GLY A 1 92 ? -13.68 9.531 4.898 1 98.62 92 GLY A C 1
ATOM 627 O O . GLY A 1 92 ? -13.43 8.43 4.406 1 98.62 92 GLY A O 1
ATOM 628 N N . ALA A 1 93 ? -14.289 9.688 6.02 1 98.81 93 ALA A N 1
ATOM 629 C CA . ALA A 1 93 ? -14.711 8.547 6.828 1 98.81 93 ALA A CA 1
ATOM 630 C C . ALA A 1 93 ? -15.719 7.68 6.074 1 98.81 93 ALA A C 1
ATOM 632 O O . ALA A 1 93 ? -15.625 6.449 6.086 1 98.81 93 ALA A O 1
ATOM 633 N N . GLY A 1 94 ? -16.688 8.344 5.473 1 98.94 94 GLY A N 1
ATOM 634 C CA . GLY A 1 94 ? -17.703 7.621 4.715 1 98.94 94 GLY A CA 1
ATOM 635 C C . GLY A 1 94 ? -17.125 6.82 3.561 1 98.94 94 GLY A C 1
ATOM 636 O O . GLY A 1 94 ? -17.531 5.676 3.332 1 98.94 94 GLY A O 1
ATOM 637 N N . LEU A 1 95 ? -16.203 7.379 2.822 1 98.94 95 LEU A N 1
ATOM 638 C CA . LEU A 1 95 ? -15.57 6.703 1.696 1 98.94 95 LEU A CA 1
ATOM 639 C C . LEU A 1 95 ? -14.766 5.492 2.17 1 98.94 95 LEU A C 1
ATOM 641 O O . LEU A 1 95 ? -14.828 4.422 1.561 1 98.94 95 LEU A O 1
ATOM 645 N N . MET A 1 96 ? -14.031 5.652 3.305 1 98.94 96 MET A N 1
ATOM 646 C CA . MET A 1 96 ? -13.242 4.531 3.799 1 98.94 96 MET A CA 1
ATOM 647 C C . MET A 1 96 ? -14.133 3.459 4.41 1 98.94 96 MET A C 1
ATOM 649 O O . MET A 1 96 ? -13.852 2.266 4.293 1 98.94 96 MET A O 1
ATOM 653 N N . ALA A 1 97 ? -15.211 3.848 5.023 1 98.94 97 ALA A N 1
ATOM 654 C CA . ALA A 1 97 ? -16.172 2.885 5.562 1 98.94 97 ALA A CA 1
ATOM 655 C C . ALA A 1 97 ? -16.828 2.08 4.445 1 98.94 97 ALA A C 1
ATOM 657 O O . ALA A 1 97 ? -17.141 0.904 4.625 1 98.94 97 ALA A O 1
ATOM 658 N N . PHE A 1 98 ? -17 2.699 3.307 1 98.75 98 PHE A N 1
ATOM 659 C CA . PHE A 1 98 ? -17.625 2.092 2.135 1 98.75 98 PHE A CA 1
ATOM 660 C C . PHE A 1 98 ? -16.875 0.839 1.71 1 98.75 98 PHE A C 1
ATOM 662 O O . PHE A 1 98 ? -17.453 -0.088 1.15 1 98.75 98 PHE A O 1
ATOM 669 N N . MET A 1 99 ? -15.625 0.685 2.1 1 98.75 99 MET A N 1
ATOM 670 C CA . MET A 1 99 ? -14.766 -0.402 1.645 1 98.75 99 MET A CA 1
ATOM 671 C C . MET A 1 99 ? -15.289 -1.751 2.127 1 98.75 99 MET A C 1
ATOM 673 O O . MET A 1 99 ? -15.273 -2.73 1.381 1 98.75 99 MET A O 1
ATOM 677 N N . LEU A 1 100 ? -15.758 -1.766 3.295 1 98.31 100 LEU A N 1
ATOM 678 C CA . LEU A 1 100 ? -16.125 -3.039 3.902 1 98.31 100 LEU A CA 1
ATOM 679 C C . LEU A 1 100 ? -17.391 -3.605 3.252 1 98.31 100 LEU A C 1
ATOM 681 O O . LEU A 1 100 ? -17.375 -4.738 2.762 1 98.31 100 LEU A O 1
ATOM 685 N N . PRO A 1 101 ? -18.453 -2.871 3.127 1 98.5 101 PRO A N 1
ATOM 686 C CA . PRO A 1 101 ? -19.609 -3.455 2.441 1 98.5 101 PRO A CA 1
ATOM 687 C C . PRO A 1 101 ? -19.344 -3.713 0.958 1 98.5 101 PRO A C 1
ATOM 689 O O . PRO A 1 101 ? -19.891 -4.656 0.386 1 98.5 101 PRO A O 1
ATOM 692 N N . TRP A 1 102 ? -18.594 -2.922 0.268 1 98.62 102 TRP A N 1
ATOM 693 C CA . TRP A 1 102 ? -18.234 -3.166 -1.122 1 98.62 102 TRP A CA 1
ATOM 694 C C . TRP A 1 102 ? -17.5 -4.496 -1.265 1 98.62 102 TRP A C 1
ATOM 696 O O . TRP A 1 102 ? -17.781 -5.273 -2.176 1 98.62 102 TRP A O 1
ATOM 706 N N . THR A 1 103 ? -16.562 -4.734 -0.355 1 98 103 THR A N 1
ATOM 707 C CA . THR A 1 103 ? -15.805 -5.984 -0.378 1 98 103 THR A CA 1
ATOM 708 C C . THR A 1 103 ? -16.734 -7.176 -0.165 1 98 103 THR A C 1
ATOM 710 O O . THR A 1 103 ? -16.703 -8.141 -0.929 1 98 103 THR A O 1
ATOM 713 N N . LEU A 1 104 ? -17.609 -7.109 0.785 1 97.81 104 LEU A N 1
ATOM 714 C CA . LEU A 1 104 ? -18.469 -8.227 1.156 1 97.81 104 LEU A CA 1
ATOM 715 C C . LEU A 1 104 ? -19.5 -8.508 0.071 1 97.81 104 LEU A C 1
ATOM 717 O O . LEU A 1 104 ? -19.844 -9.664 -0.182 1 97.81 104 LEU A O 1
ATOM 721 N N . ARG A 1 105 ? -19.906 -7.492 -0.658 1 98.25 105 ARG A N 1
ATOM 722 C CA . ARG A 1 105 ? -21.016 -7.672 -1.593 1 98.25 105 ARG A CA 1
ATOM 723 C C . ARG A 1 105 ? -20.5 -7.852 -3.018 1 98.25 105 ARG A C 1
ATOM 725 O O . ARG A 1 105 ? -21 -8.703 -3.758 1 98.25 105 ARG A O 1
ATOM 732 N N . ALA A 1 106 ? -19.531 -7.074 -3.391 1 98.5 106 ALA A N 1
ATOM 733 C CA . ALA A 1 106 ? -19.125 -7.059 -4.793 1 98.5 106 ALA A CA 1
ATOM 734 C C . ALA A 1 106 ? -17.922 -7.969 -5.027 1 98.5 106 ALA A C 1
ATOM 736 O O . ALA A 1 106 ? -17.812 -8.602 -6.082 1 98.5 106 ALA A O 1
ATOM 737 N N . ILE A 1 107 ? -17.031 -8.125 -4.035 1 98.5 107 ILE A N 1
ATOM 738 C CA . ILE A 1 107 ? -15.75 -8.766 -4.293 1 98.5 107 ILE A CA 1
ATOM 739 C C . ILE A 1 107 ? -15.773 -10.195 -3.77 1 98.5 107 ILE A C 1
ATOM 741 O O . ILE A 1 107 ? -15.297 -11.117 -4.441 1 98.5 107 ILE A O 1
ATOM 745 N N . MET A 1 108 ? -16.438 -10.461 -2.662 1 98.25 108 MET A N 1
ATOM 746 C CA . MET A 1 108 ? -16.344 -11.727 -1.95 1 98.25 108 MET A CA 1
ATOM 747 C C . MET A 1 108 ? -16.906 -12.867 -2.789 1 98.25 108 MET A C 1
ATOM 749 O O . MET A 1 108 ? -16.375 -13.977 -2.797 1 98.25 108 MET A O 1
ATOM 753 N N . PRO A 1 109 ? -18 -12.68 -3.516 1 98.56 109 PRO A N 1
ATOM 754 C CA . PRO A 1 109 ? -18.484 -13.789 -4.34 1 98.56 109 PRO A CA 1
ATOM 755 C C . PRO A 1 109 ? -17.469 -14.234 -5.387 1 98.56 109 PRO A C 1
ATOM 757 O O . PRO A 1 109 ? -17.344 -15.43 -5.664 1 98.56 109 PRO A O 1
ATOM 760 N N . ILE A 1 110 ? -16.75 -13.32 -5.969 1 98.81 110 ILE A N 1
ATOM 761 C CA . ILE A 1 110 ? -15.711 -13.656 -6.945 1 98.81 110 ILE A CA 1
ATOM 762 C C . ILE A 1 110 ? -14.555 -14.375 -6.246 1 98.81 110 ILE A C 1
ATOM 764 O O . ILE A 1 110 ? -14.062 -15.383 -6.746 1 98.81 110 ILE A O 1
ATOM 768 N N . ASN A 1 111 ? -14.164 -13.852 -5.125 1 98.75 111 ASN A N 1
ATOM 769 C CA . ASN A 1 111 ? -13.109 -14.492 -4.348 1 98.75 111 ASN A CA 1
ATOM 770 C C . ASN A 1 111 ? -13.453 -15.938 -4.02 1 98.75 111 ASN A C 1
ATOM 772 O O . ASN A 1 111 ? -12.602 -16.828 -4.137 1 98.75 111 ASN A O 1
ATOM 776 N N . ARG A 1 112 ? -14.617 -16.156 -3.547 1 98.5 112 ARG A N 1
ATOM 777 C CA . ARG A 1 112 ? -15.047 -17.5 -3.162 1 98.5 112 ARG A CA 1
ATOM 778 C C . ARG A 1 112 ? -15 -18.453 -4.352 1 98.5 112 ARG A C 1
ATOM 780 O O . ARG A 1 112 ? -14.617 -19.625 -4.207 1 98.5 112 ARG A O 1
ATOM 787 N N . ALA A 1 113 ? -15.383 -17.953 -5.5 1 98.75 113 ALA A N 1
ATOM 788 C CA . ALA A 1 113 ? -15.328 -18.781 -6.703 1 98.75 113 ALA A CA 1
ATOM 789 C C . ALA A 1 113 ? -13.883 -19.141 -7.051 1 98.75 113 ALA A C 1
ATOM 791 O O . ALA A 1 113 ? -13.602 -20.297 -7.418 1 98.75 113 ALA A O 1
ATOM 792 N N . ILE A 1 114 ? -13 -18.219 -6.934 1 98.88 114 ILE A N 1
ATOM 793 C CA . ILE A 1 114 ? -11.594 -18.469 -7.234 1 98.88 114 ILE A CA 1
ATOM 794 C C . ILE A 1 114 ? -11.016 -19.469 -6.238 1 98.88 114 ILE A C 1
ATOM 796 O O . ILE A 1 114 ? -10.359 -20.438 -6.629 1 98.88 114 ILE A O 1
ATOM 800 N N . MET A 1 115 ? -11.297 -19.281 -5.012 1 98.69 115 MET A N 1
ATOM 801 C CA . MET A 1 115 ? -10.734 -20.109 -3.957 1 98.69 115 MET A CA 1
ATOM 802 C C . MET A 1 115 ? -11.32 -21.516 -4.008 1 98.69 115 MET A C 1
ATOM 804 O O . MET A 1 115 ? -10.633 -22.5 -3.711 1 98.69 115 MET A O 1
ATOM 808 N N . ALA A 1 116 ? -12.57 -21.594 -4.359 1 98.69 116 ALA A N 1
ATOM 809 C CA . ALA A 1 116 ? -13.18 -22.922 -4.523 1 98.69 116 ALA A CA 1
ATOM 810 C C . ALA A 1 116 ? -12.469 -23.719 -5.605 1 98.69 116 ALA A C 1
ATOM 812 O O . ALA A 1 116 ? -12.258 -24.922 -5.453 1 98.69 116 ALA A O 1
ATOM 813 N N . ALA A 1 117 ? -12.148 -23.062 -6.695 1 98.81 117 ALA A N 1
ATOM 814 C CA . ALA A 1 117 ? -11.391 -23.734 -7.754 1 98.81 117 ALA A CA 1
ATOM 815 C C . ALA A 1 117 ? -10.023 -24.188 -7.254 1 98.81 117 ALA A C 1
ATOM 817 O O . ALA A 1 117 ? -9.586 -25.297 -7.547 1 98.81 117 ALA A O 1
ATOM 818 N N . ALA A 1 118 ? -9.391 -23.359 -6.555 1 98.75 118 ALA A N 1
ATOM 819 C CA . ALA A 1 118 ? -8.078 -23.672 -6.016 1 98.75 118 ALA A CA 1
ATOM 820 C C . ALA A 1 118 ? -8.133 -24.906 -5.113 1 98.75 118 ALA A C 1
ATOM 822 O O . ALA A 1 118 ? -7.219 -25.734 -5.129 1 98.75 118 ALA A O 1
ATOM 823 N N . GLU A 1 119 ? -9.102 -24.984 -4.246 1 97.94 119 GLU A N 1
ATOM 824 C CA . GLU A 1 119 ? -9.266 -26.094 -3.312 1 97.94 119 GLU A CA 1
ATOM 825 C C . GLU A 1 119 ? -9.438 -27.422 -4.051 1 97.94 119 GLU A C 1
ATOM 827 O O . GLU 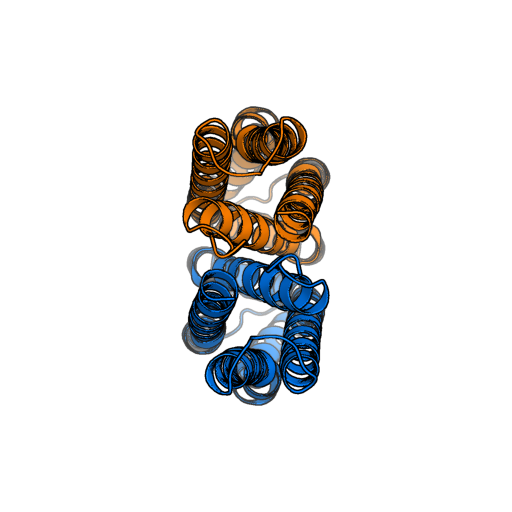A 1 119 ? -9.156 -28.484 -3.498 1 97.94 119 GLU A O 1
ATOM 832 N N . GLN A 1 120 ? -9.812 -27.297 -5.301 1 98.12 120 GLN A N 1
ATOM 833 C CA . GLN A 1 120 ? -9.953 -28.484 -6.137 1 98.12 120 GLN A CA 1
ATOM 834 C C . GLN A 1 120 ? -8.703 -28.719 -6.98 1 98.12 120 GLN A C 1
ATOM 836 O O . GLN A 1 120 ? -8.664 -29.625 -7.805 1 98.12 120 GLN A O 1
ATOM 841 N N . GLY A 1 121 ? -7.738 -27.875 -6.824 1 96.5 121 GLY A N 1
ATOM 842 C CA . GLY A 1 121 ? -6.496 -28.016 -7.566 1 96.5 121 GLY A CA 1
ATOM 843 C C . GLY A 1 121 ? -6.621 -27.625 -9.023 1 96.5 121 GLY A C 1
ATOM 844 O O . GLY A 1 121 ? -5.863 -28.109 -9.867 1 96.5 121 GLY A O 1
ATOM 845 N N . ARG A 1 122 ? -7.668 -26.797 -9.375 1 98.19 122 ARG A N 1
ATOM 846 C CA . ARG A 1 122 ? -7.898 -26.391 -10.758 1 98.19 122 ARG A CA 1
ATOM 847 C C . ARG A 1 122 ? -7.855 -24.875 -10.898 1 98.19 122 ARG A C 1
ATOM 849 O O . ARG A 1 122 ? -8.008 -24.141 -9.914 1 98.19 122 ARG A O 1
ATOM 856 N N . ALA A 1 123 ? -7.68 -24.5 -12.062 1 98.75 123 ALA A N 1
ATOM 857 C CA . ALA A 1 123 ? -7.734 -23.062 -12.359 1 98.75 123 ALA A CA 1
ATOM 858 C C . ALA A 1 123 ? -9.172 -22.547 -12.312 1 98.75 123 ALA A C 1
ATOM 860 O O . ALA A 1 123 ? -10.094 -23.234 -12.766 1 98.75 123 ALA A O 1
ATOM 861 N N . ALA A 1 124 ? -9.367 -21.391 -11.703 1 98.88 124 ALA A N 1
ATOM 862 C CA . ALA A 1 124 ? -10.633 -20.703 -11.922 1 98.88 124 ALA A CA 1
ATOM 863 C C . ALA A 1 124 ? -10.781 -20.281 -13.375 1 98.88 124 ALA A C 1
ATOM 865 O O . ALA A 1 124 ? -9.789 -20.016 -14.062 1 98.88 124 ALA A O 1
ATOM 866 N N . PRO A 1 125 ? -12.07 -20.281 -13.883 1 98.69 125 PRO A N 1
ATOM 867 C CA . PRO A 1 125 ? -12.258 -19.766 -15.242 1 98.69 125 PRO A CA 1
ATOM 868 C C . PRO A 1 125 ? -11.641 -18.375 -15.438 1 98.69 125 PRO A C 1
ATOM 870 O O . PRO A 1 125 ? -11.734 -17.531 -14.547 1 98.69 125 PRO A O 1
ATOM 873 N N . LEU A 1 126 ? -11.016 -18.219 -16.594 1 98.56 126 LEU A N 1
ATOM 874 C CA . LEU A 1 126 ? -10.344 -16.969 -16.891 1 98.56 126 LEU A CA 1
ATOM 875 C C . LEU A 1 126 ? -11.297 -15.781 -16.75 1 98.56 126 LEU A C 1
ATOM 877 O O . LEU A 1 126 ? -10.906 -14.711 -16.297 1 98.56 126 LEU A O 1
ATOM 881 N N . GLU A 1 127 ? -12.508 -15.969 -17.141 1 98.44 127 GLU A N 1
ATOM 882 C CA . GLU A 1 127 ? -13.508 -14.914 -17.047 1 98.44 127 GLU A CA 1
ATOM 883 C C . GLU A 1 127 ? -13.742 -14.5 -15.594 1 98.44 127 GLU A C 1
ATOM 885 O O . GLU A 1 127 ? -13.969 -13.32 -15.305 1 98.44 127 GLU A O 1
ATOM 890 N N . THR A 1 128 ? -13.75 -15.469 -14.695 1 98.75 128 THR A N 1
ATOM 891 C CA . THR A 1 128 ? -13.891 -15.195 -13.266 1 98.75 128 THR A CA 1
ATOM 892 C C . THR A 1 128 ? -12.688 -14.414 -12.75 1 98.75 128 THR A C 1
ATOM 894 O O . THR A 1 128 ? -12.844 -13.445 -12.008 1 98.75 128 THR A O 1
ATOM 897 N N . LEU A 1 129 ? -11.484 -14.836 -13.148 1 98.88 129 LEU A N 1
ATOM 898 C CA . LEU A 1 129 ? -10.266 -14.141 -12.75 1 98.88 129 LEU A CA 1
ATOM 899 C C . LEU A 1 129 ? -10.266 -12.703 -13.25 1 98.88 129 LEU A C 1
ATOM 901 O O . LEU A 1 129 ? -9.953 -11.773 -12.5 1 98.88 129 LEU A O 1
ATOM 905 N N . LYS A 1 130 ? -10.633 -12.477 -14.477 1 98.81 130 LYS A N 1
ATOM 906 C CA . LYS A 1 130 ? -10.641 -11.141 -15.07 1 98.81 130 LYS A CA 1
ATOM 907 C C . LYS A 1 130 ? -11.695 -10.258 -14.422 1 98.81 130 LYS A C 1
ATOM 909 O O . LYS A 1 130 ? -11.516 -9.039 -14.312 1 98.81 130 LYS A O 1
ATOM 914 N N . ALA A 1 131 ? -12.758 -10.797 -13.922 1 98.69 131 ALA A N 1
ATOM 915 C CA . ALA A 1 131 ? -13.867 -10.047 -13.328 1 98.69 131 ALA A CA 1
ATOM 916 C C . ALA A 1 131 ? -13.445 -9.422 -12 1 98.69 131 ALA A C 1
ATOM 918 O O . ALA A 1 131 ? -14.062 -8.453 -11.547 1 98.69 131 ALA A O 1
ATOM 919 N N . TRP A 1 132 ? -12.477 -9.969 -11.359 1 98.81 132 TRP A N 1
ATOM 920 C CA . TRP A 1 132 ? -12 -9.477 -10.07 1 98.81 132 TRP A CA 1
ATOM 921 C C . TRP A 1 132 ? -11.461 -8.055 -10.195 1 98.81 132 TRP A C 1
ATOM 923 O O . TRP A 1 132 ? -11.703 -7.211 -9.328 1 98.81 132 TRP A O 1
ATOM 933 N N . GLY A 1 133 ? -10.742 -7.723 -11.242 1 98.62 133 GLY A N 1
ATOM 934 C CA . GLY A 1 133 ? -10.039 -6.469 -11.461 1 98.62 133 GLY A CA 1
ATOM 935 C C . GLY A 1 133 ? -10.938 -5.254 -11.352 1 98.62 133 GLY A C 1
ATOM 936 O O . GLY A 1 133 ? -10.727 -4.387 -10.5 1 98.62 133 GLY A O 1
ATOM 937 N N . PRO A 1 134 ? -12.016 -5.18 -12.156 1 98.62 134 PRO A N 1
ATOM 938 C CA . PRO A 1 134 ? -12.891 -4.004 -12.148 1 98.62 134 PRO A CA 1
ATOM 939 C C . PRO A 1 134 ? -13.523 -3.74 -10.781 1 98.62 134 PRO A C 1
ATOM 941 O O . PRO A 1 134 ? -13.664 -2.584 -10.375 1 98.62 134 PRO A O 1
ATOM 944 N N . VAL A 1 135 ? -13.867 -4.742 -10.055 1 98.5 135 VAL A N 1
ATOM 945 C CA . VAL A 1 135 ? -14.508 -4.523 -8.766 1 98.5 135 VAL A CA 1
ATOM 946 C C . VAL A 1 135 ? -13.453 -4.117 -7.73 1 98.5 135 VAL A C 1
ATOM 948 O O . VAL A 1 135 ? -13.719 -3.295 -6.852 1 98.5 135 VAL A O 1
ATOM 951 N N . HIS A 1 136 ? -12.281 -4.695 -7.848 1 98.75 136 HIS A N 1
ATOM 952 C CA . HIS A 1 136 ? -11.203 -4.277 -6.961 1 98.75 136 HIS A CA 1
ATOM 953 C C . HIS A 1 136 ? -10.758 -2.852 -7.266 1 98.75 136 HIS A C 1
ATOM 955 O O . HIS A 1 136 ? -10.414 -2.096 -6.355 1 98.75 136 HIS A O 1
ATOM 961 N N . ASN A 1 137 ? -10.789 -2.4 -8.539 1 98.62 137 ASN A N 1
ATOM 962 C CA . ASN A 1 137 ? -10.32 -1.077 -8.938 1 98.62 137 ASN A CA 1
ATOM 963 C C . ASN A 1 137 ? -11.148 0.029 -8.289 1 98.62 137 ASN A C 1
ATOM 965 O O . ASN A 1 137 ? -10.664 1.145 -8.102 1 98.62 137 ASN A O 1
ATOM 969 N N . VAL A 1 138 ? -12.383 -0.283 -7.98 1 98.81 138 VAL A N 1
ATOM 970 C CA . VAL A 1 138 ? -13.227 0.66 -7.262 1 98.81 138 VAL A CA 1
ATOM 971 C C . VAL A 1 138 ? -12.586 1.004 -5.918 1 98.81 138 VAL A C 1
ATOM 973 O O . VAL A 1 138 ? -12.594 2.164 -5.496 1 98.81 138 VAL A O 1
ATOM 976 N N . ARG A 1 139 ? -12.016 0.001 -5.215 1 98.69 139 ARG A N 1
ATOM 977 C CA . ARG A 1 139 ? -11.367 0.227 -3.926 1 98.69 139 ARG A CA 1
ATOM 978 C C . ARG A 1 139 ? -10.195 1.195 -4.062 1 98.69 139 ARG A C 1
ATOM 980 O O . ARG A 1 139 ? -10.031 2.098 -3.24 1 98.69 139 ARG A O 1
ATOM 987 N N . THR A 1 140 ? -9.438 1.022 -5.098 1 98.81 140 THR A N 1
ATOM 988 C CA . THR A 1 140 ? -8.297 1.901 -5.348 1 98.81 140 THR A CA 1
ATOM 989 C C . THR A 1 140 ? -8.766 3.326 -5.625 1 98.81 140 THR A C 1
ATOM 991 O O . THR A 1 140 ? -8.227 4.285 -5.07 1 98.81 140 THR A O 1
ATOM 994 N N . ALA A 1 141 ? -9.758 3.447 -6.477 1 98.88 141 ALA A N 1
ATOM 995 C CA . ALA A 1 141 ? -10.281 4.762 -6.848 1 98.88 141 ALA A CA 1
ATOM 996 C C . ALA A 1 141 ? -10.883 5.477 -5.641 1 98.88 141 ALA A C 1
ATOM 998 O O . ALA A 1 141 ? -10.625 6.664 -5.422 1 98.88 141 ALA A O 1
ATOM 999 N N . VAL A 1 142 ? -11.672 4.797 -4.883 1 98.94 142 VAL A N 1
ATOM 1000 C CA . VAL A 1 142 ? -12.336 5.383 -3.723 1 98.94 142 VAL A CA 1
ATOM 1001 C C . VAL A 1 142 ? -11.289 5.812 -2.693 1 98.94 142 VAL A C 1
ATOM 1003 O O . VAL A 1 142 ? -11.398 6.891 -2.104 1 98.94 142 VAL A O 1
ATOM 1006 N N . ALA A 1 143 ? -10.281 4.957 -2.457 1 98.94 143 ALA A N 1
ATOM 1007 C CA . ALA A 1 143 ? -9.227 5.309 -1.515 1 98.94 143 ALA A CA 1
ATOM 1008 C C . ALA A 1 143 ? -8.469 6.555 -1.974 1 98.94 143 ALA A C 1
ATOM 1010 O O . ALA A 1 143 ? -8.094 7.395 -1.155 1 98.94 143 ALA A O 1
ATOM 1011 N N . ALA A 1 144 ? -8.234 6.664 -3.279 1 98.94 144 ALA A N 1
ATOM 1012 C CA . ALA A 1 144 ? -7.547 7.836 -3.822 1 98.94 144 ALA A CA 1
ATOM 1013 C C . ALA A 1 144 ? -8.359 9.102 -3.582 1 98.94 144 ALA A C 1
ATOM 1015 O O . ALA A 1 144 ? -7.801 10.141 -3.205 1 98.94 144 ALA A O 1
ATOM 1016 N N . VAL A 1 145 ? -9.625 9.055 -3.816 1 98.94 145 VAL A N 1
ATOM 1017 C CA . VAL A 1 145 ? -10.508 10.195 -3.596 1 98.94 145 VAL A CA 1
ATOM 1018 C C . VAL A 1 145 ? -10.531 10.555 -2.111 1 98.94 145 VAL A C 1
ATOM 1020 O O . VAL A 1 145 ? -10.438 11.727 -1.746 1 98.94 145 VAL A O 1
ATOM 1023 N N . ALA A 1 146 ? -10.656 9.531 -1.249 1 98.94 146 ALA A N 1
ATOM 1024 C CA . ALA A 1 146 ? -10.641 9.766 0.193 1 98.94 146 ALA A CA 1
ATOM 1025 C C . ALA A 1 146 ? -9.344 10.438 0.629 1 98.94 146 ALA A C 1
ATOM 1027 O O . ALA A 1 146 ? -9.367 11.383 1.421 1 98.94 146 ALA A O 1
ATOM 1028 N N . ALA A 1 147 ? -8.266 9.945 0.141 1 98.88 147 ALA A N 1
ATOM 1029 C CA . ALA A 1 147 ? -6.961 10.516 0.475 1 98.88 147 ALA A CA 1
ATOM 1030 C C . ALA A 1 147 ? -6.871 11.977 0.034 1 98.88 147 ALA A C 1
ATOM 1032 O O . ALA A 1 147 ? -6.332 12.82 0.756 1 98.88 147 ALA A O 1
ATOM 1033 N N . ALA A 1 148 ? -7.383 12.234 -1.16 1 98.75 148 ALA A N 1
ATOM 1034 C CA . ALA A 1 148 ? -7.367 13.609 -1.655 1 98.75 148 ALA A CA 1
ATOM 1035 C C . ALA A 1 148 ? -8.195 14.531 -0.756 1 98.75 148 ALA A C 1
ATOM 1037 O O . ALA A 1 148 ? -7.773 15.648 -0.451 1 98.75 148 ALA A O 1
ATOM 1038 N N . ILE A 1 149 ? -9.305 14.117 -0.335 1 98.19 149 ILE A N 1
ATOM 1039 C CA . ILE A 1 149 ? -10.195 14.906 0.508 1 98.19 149 ILE A CA 1
ATOM 1040 C C . ILE A 1 149 ? -9.555 15.133 1.872 1 98.19 149 ILE A C 1
ATOM 1042 O O . ILE A 1 149 ? -9.547 16.25 2.381 1 98.19 149 ILE A O 1
ATOM 1046 N N . MET A 1 150 ? -8.977 14.102 2.445 1 97.44 150 MET A N 1
ATOM 1047 C CA . MET A 1 150 ? -8.328 14.25 3.748 1 97.44 150 MET A CA 1
ATOM 1048 C C . MET A 1 150 ? -7.066 15.094 3.637 1 97.44 150 MET A C 1
ATOM 1050 O O . MET A 1 150 ? -6.723 15.828 4.566 1 97.44 150 MET A O 1
ATOM 1054 N N . SER A 1 151 ? -6.398 14.922 2.482 1 96.69 151 SER A N 1
ATOM 1055 C CA . SER A 1 151 ? -5.258 15.797 2.232 1 96.69 151 SER A CA 1
ATOM 1056 C C . SER A 1 151 ? -5.672 17.266 2.217 1 96.69 151 SER A C 1
ATOM 1058 O O . SER A 1 151 ? -4.988 18.109 2.789 1 96.69 151 SER A O 1
ATOM 1060 N N . TYR A 1 152 ? -6.719 17.531 1.548 1 95.44 152 TYR A N 1
ATOM 1061 C CA . TYR A 1 152 ? -7.238 18.906 1.5 1 95.44 152 TYR A CA 1
ATOM 1062 C C . TYR A 1 152 ? -7.652 19.375 2.889 1 95.44 152 TYR A C 1
ATOM 1064 O O . TYR A 1 152 ? -7.449 20.531 3.24 1 95.44 152 TYR A O 1
ATOM 1072 N N . ALA A 1 153 ? -8.242 18.531 3.654 1 93.88 153 ALA A N 1
ATOM 1073 C CA . ALA A 1 153 ? -8.609 18.875 5.027 1 93.88 153 ALA A CA 1
ATOM 1074 C C . ALA A 1 153 ? -7.375 19.25 5.844 1 93.88 153 ALA A C 1
ATOM 1076 O O . ALA A 1 153 ? -7.387 20.25 6.566 1 93.88 153 ALA A O 1
ATOM 1077 N N . LEU A 1 154 ? -6.316 18.484 5.695 1 93 154 LEU A N 1
ATOM 1078 C CA . LEU A 1 154 ? -5.074 18.766 6.41 1 93 154 LEU A CA 1
ATOM 1079 C C . LEU A 1 154 ? -4.457 20.078 5.926 1 93 154 LEU A C 1
ATOM 1081 O O . LEU A 1 154 ? -3.9 20.828 6.723 1 93 154 LEU A O 1
ATOM 1085 N N . TYR A 1 155 ? -4.566 20.234 4.629 1 91.19 155 TYR A N 1
ATOM 1086 C CA . TYR A 1 155 ? -3.998 21.438 4.02 1 91.19 155 TYR A CA 1
ATOM 1087 C C . TYR A 1 155 ? -4.699 22.688 4.523 1 91.19 155 TYR A C 1
ATOM 1089 O O . TYR A 1 155 ? -4.07 23.734 4.688 1 91.19 155 TYR A O 1
ATOM 1097 N N . THR A 1 156 ? -5.992 22.625 4.871 1 88.38 156 THR A N 1
ATOM 1098 C CA . THR A 1 156 ? -6.785 23.812 5.199 1 88.38 156 THR A CA 1
ATOM 1099 C C . THR A 1 156 ? -7.055 23.875 6.699 1 88.38 156 THR A C 1
ATOM 1101 O O . THR A 1 156 ? -7.789 24.75 7.164 1 88.38 156 THR A O 1
ATOM 1104 N N . MET A 1 157 ? -6.496 23 7.402 1 80.94 157 MET A N 1
ATOM 1105 C CA . MET A 1 157 ? -6.691 23.016 8.852 1 80.94 157 MET A CA 1
ATOM 1106 C C . MET A 1 157 ? -5.867 24.125 9.492 1 80.94 157 MET A C 1
ATOM 1108 O O . MET A 1 157 ? -4.762 24.422 9.039 1 80.94 157 MET A O 1
ATOM 1112 N N . MET B 1 1 ? 0.12 33.094 10.68 1 31.66 1 MET B N 1
ATOM 1113 C CA . MET B 1 1 ? 0.337 32.375 9.43 1 31.66 1 MET B CA 1
ATOM 1114 C C . MET B 1 1 ? -0.14 30.922 9.539 1 31.66 1 MET B C 1
ATOM 1116 O O . MET B 1 1 ? 0.14 30.25 10.531 1 31.66 1 MET B O 1
ATOM 1120 N N . PRO B 1 2 ? -1.15 30.359 9.094 1 39.97 2 PRO B N 1
ATOM 1121 C CA . PRO B 1 2 ? -1.882 29.125 9.367 1 39.97 2 PRO B CA 1
ATOM 1122 C C . PRO B 1 2 ? -1.003 27.875 9.25 1 39.97 2 PRO B C 1
ATOM 1124 O O . PRO B 1 2 ? -0.167 27.797 8.344 1 39.97 2 PRO B O 1
ATOM 1127 N N . GLY B 1 3 ? -0.336 27.328 10.289 1 49.09 3 GLY B N 1
ATOM 1128 C CA . GLY B 1 3 ? 0.402 26.172 10.789 1 49.09 3 GLY B CA 1
ATOM 1129 C C . GLY B 1 3 ? -0.012 24.875 10.125 1 49.09 3 GLY B C 1
ATOM 1130 O O . GLY B 1 3 ? 0.195 23.797 10.688 1 49.09 3 GLY B O 1
ATOM 1131 N N . THR B 1 4 ? -0.622 24.844 8.719 1 62.66 4 THR B N 1
ATOM 1132 C CA . THR B 1 4 ? -1.279 23.922 7.793 1 62.66 4 THR B CA 1
ATOM 1133 C C . THR B 1 4 ? -0.255 23.031 7.098 1 62.66 4 THR B C 1
ATOM 1135 O O . THR B 1 4 ? 0.919 23.391 6.988 1 62.66 4 THR B O 1
ATOM 1138 N N . ALA B 1 5 ? -0.531 21.766 7.031 1 85.69 5 ALA B N 1
ATOM 1139 C CA . ALA B 1 5 ? 0.311 20.891 6.227 1 85.69 5 ALA B CA 1
ATOM 1140 C C . ALA B 1 5 ? 0.528 21.453 4.828 1 85.69 5 ALA B C 1
ATOM 1142 O O . ALA B 1 5 ? -0.427 21.875 4.164 1 85.69 5 ALA B O 1
ATOM 1143 N N . THR B 1 6 ? 1.811 21.75 4.449 1 92.12 6 THR B N 1
ATOM 1144 C CA . THR B 1 6 ? 2.129 22.266 3.125 1 92.12 6 THR B CA 1
ATOM 1145 C C . THR B 1 6 ? 1.953 21.188 2.059 1 92.12 6 THR B C 1
ATOM 1147 O O . THR B 1 6 ? 1.881 20 2.379 1 92.12 6 THR B O 1
ATOM 1150 N N . VAL B 1 7 ? 1.918 21.578 0.793 1 94.88 7 VAL B N 1
ATOM 1151 C CA . VAL B 1 7 ? 1.752 20.672 -0.328 1 94.88 7 VAL B CA 1
ATOM 1152 C C . VAL B 1 7 ? 2.938 19.703 -0.388 1 94.88 7 VAL B C 1
ATOM 1154 O O . VAL B 1 7 ? 2.754 18.484 -0.469 1 94.88 7 VAL B O 1
ATOM 1157 N N . PRO B 1 8 ? 4.207 20.172 -0.283 1 96.62 8 PRO B N 1
ATOM 1158 C CA . PRO B 1 8 ? 5.328 19.234 -0.319 1 96.62 8 PRO B CA 1
ATOM 1159 C C . PRO B 1 8 ? 5.297 18.234 0.839 1 96.62 8 PRO B C 1
ATOM 1161 O O . PRO B 1 8 ? 5.629 17.062 0.658 1 96.62 8 PRO B O 1
ATOM 1164 N N . ALA B 1 9 ? 4.926 18.641 2.004 1 95.88 9 ALA B N 1
ATOM 1165 C CA . ALA B 1 9 ? 4.836 17.75 3.16 1 95.88 9 ALA B CA 1
ATOM 1166 C C . ALA B 1 9 ? 3.777 16.672 2.943 1 95.88 9 ALA B C 1
ATOM 1168 O O . ALA B 1 9 ? 4.004 15.508 3.256 1 95.88 9 ALA B O 1
ATOM 1169 N N . LEU B 1 10 ? 2.674 17.109 2.346 1 97.31 10 LEU B N 1
ATOM 1170 C CA . LEU B 1 10 ? 1.585 16.156 2.121 1 97.31 10 LEU B CA 1
ATOM 1171 C C . LEU B 1 10 ? 1.943 15.172 1.016 1 97.31 10 LEU B C 1
ATOM 1173 O O . LEU B 1 10 ? 1.569 14 1.08 1 97.31 10 LEU B O 1
ATOM 1177 N N . LEU B 1 11 ? 2.627 15.656 0.02 1 98.38 11 LEU B N 1
ATOM 1178 C CA . LEU B 1 11 ? 3.094 14.758 -1.031 1 98.38 11 LEU B CA 1
ATOM 1179 C C . LEU B 1 11 ? 4.078 13.734 -0.474 1 98.38 11 LEU B C 1
ATOM 1181 O O . LEU B 1 11 ? 4.004 12.547 -0.804 1 98.38 11 LEU B O 1
ATOM 1185 N N . ALA B 1 12 ? 4.984 14.211 0.318 1 98.62 12 ALA B N 1
ATOM 1186 C CA . ALA B 1 12 ? 5.973 13.328 0.932 1 98.62 12 ALA B CA 1
ATOM 1187 C C . ALA B 1 12 ? 5.305 12.281 1.813 1 98.62 12 ALA B C 1
ATOM 1189 O O . ALA B 1 12 ? 5.578 11.086 1.682 1 98.62 12 ALA B O 1
ATOM 1190 N N . TYR B 1 13 ? 4.438 12.75 2.672 1 98.56 13 TYR B N 1
ATOM 1191 C CA . TYR B 1 13 ? 3.832 11.898 3.688 1 98.56 13 TYR B CA 1
ATOM 1192 C C . TYR B 1 13 ? 2.871 10.898 3.059 1 98.56 13 TYR B C 1
ATOM 1194 O O . TYR B 1 13 ? 2.885 9.711 3.398 1 98.56 13 TYR B O 1
ATOM 1202 N N . SER B 1 14 ? 2.057 11.328 2.129 1 98.88 14 SER B N 1
ATOM 1203 C CA . SER B 1 14 ? 1.093 10.438 1.497 1 98.88 14 SER B CA 1
ATOM 1204 C C . SER B 1 14 ? 1.795 9.359 0.678 1 98.88 14 SER B C 1
ATOM 1206 O O . SER B 1 14 ? 1.426 8.18 0.742 1 98.88 14 SER B O 1
ATOM 1208 N N . SER B 1 15 ? 2.805 9.781 -0.077 1 98.94 15 SER B N 1
ATOM 1209 C CA . SER B 1 15 ? 3.525 8.797 -0.887 1 98.94 15 SER B CA 1
ATOM 1210 C C . SER B 1 15 ? 4.301 7.82 -0.011 1 98.94 15 SER B C 1
ATOM 1212 O O . SER B 1 15 ? 4.434 6.645 -0.356 1 98.94 15 SER B O 1
ATOM 1214 N N . CYS B 1 16 ? 4.812 8.281 1.079 1 98.94 16 CYS B N 1
ATOM 1215 C CA . CYS B 1 16 ? 5.484 7.41 2.035 1 98.94 16 CYS B CA 1
ATOM 1216 C C . CYS B 1 16 ? 4.516 6.383 2.609 1 98.94 16 CYS B C 1
ATOM 1218 O O . CYS B 1 16 ? 4.832 5.195 2.67 1 98.94 16 CYS B O 1
ATOM 1220 N N . CYS B 1 17 ? 3.33 6.809 3.006 1 98.94 17 CYS B N 1
ATOM 1221 C CA . CYS B 1 17 ? 2.332 5.91 3.572 1 98.94 17 CYS B CA 1
ATOM 1222 C C . CYS B 1 17 ? 1.811 4.941 2.518 1 98.94 17 CYS B C 1
ATOM 1224 O O . CYS B 1 17 ? 1.555 3.771 2.814 1 98.94 17 CYS B O 1
ATOM 1226 N N . ALA B 1 18 ? 1.646 5.441 1.302 1 98.94 18 ALA B N 1
ATOM 1227 C CA . ALA B 1 18 ? 1.252 4.555 0.212 1 98.94 18 ALA B CA 1
ATOM 1228 C C . ALA B 1 18 ? 2.311 3.48 -0.029 1 98.94 18 ALA B C 1
ATOM 1230 O O . ALA B 1 18 ? 1.979 2.314 -0.26 1 98.94 18 ALA B O 1
ATOM 1231 N N . PHE B 1 19 ? 3.6 3.932 -0.039 1 99 19 PHE B N 1
ATOM 1232 C CA . PHE B 1 19 ? 4.691 2.975 -0.175 1 99 19 PHE B CA 1
ATOM 1233 C C . PHE B 1 19 ? 4.637 1.933 0.936 1 99 19 PHE B C 1
ATOM 1235 O O . PHE B 1 19 ? 4.82 0.739 0.685 1 99 19 PHE B O 1
ATOM 1242 N N . MET B 1 20 ? 4.434 2.375 2.158 1 98.94 20 MET B N 1
ATOM 1243 C CA . MET B 1 20 ? 4.34 1.48 3.309 1 98.94 20 MET B CA 1
ATOM 1244 C C . MET B 1 20 ? 3.227 0.456 3.109 1 98.94 20 MET B C 1
ATOM 1246 O O . MET B 1 20 ? 3.412 -0.73 3.387 1 98.94 20 MET B O 1
ATOM 1250 N N . GLY B 1 21 ? 2.062 0.866 2.639 1 98.94 21 GLY B N 1
ATOM 1251 C CA . GLY B 1 21 ? 0.975 -0.055 2.352 1 98.94 21 GLY B CA 1
ATOM 1252 C C . GLY B 1 21 ? 1.305 -1.044 1.249 1 98.94 21 GLY B C 1
ATOM 1253 O O . GLY B 1 21 ? 1.019 -2.236 1.372 1 98.94 21 GLY B O 1
ATOM 1254 N N . ALA B 1 22 ? 1.861 -0.524 0.204 1 98.94 22 ALA B N 1
ATOM 1255 C CA . ALA B 1 22 ? 2.256 -1.372 -0.918 1 98.94 22 ALA B CA 1
ATOM 1256 C C . ALA B 1 22 ? 3.273 -2.422 -0.481 1 98.94 22 ALA B C 1
ATOM 1258 O O . ALA B 1 22 ? 3.117 -3.609 -0.78 1 98.94 22 ALA B O 1
ATOM 1259 N N . ALA B 1 23 ? 4.312 -1.973 0.206 1 98.88 23 ALA B N 1
ATOM 1260 C CA . ALA B 1 23 ? 5.316 -2.906 0.707 1 98.88 23 ALA B CA 1
ATOM 1261 C C . ALA B 1 23 ? 4.711 -3.881 1.712 1 98.88 23 ALA B C 1
ATOM 1263 O O . ALA B 1 23 ? 5.07 -5.059 1.74 1 98.88 23 ALA B O 1
ATOM 1264 N N . GLY B 1 24 ? 3.838 -3.402 2.518 1 98.88 24 GLY B N 1
ATOM 1265 C CA . GLY B 1 24 ? 3.182 -4.23 3.516 1 98.88 24 GLY B CA 1
ATOM 1266 C C . GLY B 1 24 ? 2.396 -5.379 2.914 1 98.88 24 GLY B C 1
ATOM 1267 O O . GLY B 1 24 ? 2.328 -6.465 3.496 1 98.88 24 GLY B O 1
ATOM 1268 N N . VAL B 1 25 ? 1.789 -5.195 1.77 1 98.81 25 VAL B N 1
ATOM 1269 C CA . VAL B 1 25 ? 1.057 -6.25 1.078 1 98.81 25 VAL B CA 1
ATOM 1270 C C . VAL B 1 25 ? 1.984 -7.434 0.812 1 98.81 25 VAL B C 1
ATOM 1272 O O . VAL B 1 25 ? 1.604 -8.586 1.023 1 98.81 25 VAL B O 1
ATOM 1275 N N . PHE B 1 26 ? 3.164 -7.148 0.333 1 98.88 26 PHE B N 1
ATOM 1276 C CA . PHE B 1 26 ? 4.098 -8.227 0.033 1 98.88 26 PHE B CA 1
ATOM 1277 C C . PHE B 1 26 ? 4.605 -8.875 1.316 1 98.88 26 PHE B C 1
ATOM 1279 O O . PHE B 1 26 ? 4.738 -10.102 1.392 1 98.88 26 PHE B O 1
ATOM 1286 N N . THR B 1 27 ? 4.863 -8.078 2.322 1 98.88 27 THR B N 1
ATOM 1287 C CA . THR B 1 27 ? 5.398 -8.562 3.59 1 98.88 27 THR B CA 1
ATOM 1288 C C . THR B 1 27 ? 4.395 -9.477 4.289 1 98.88 27 THR B C 1
ATOM 1290 O O . THR B 1 27 ? 4.762 -10.547 4.785 1 98.88 27 THR B O 1
ATOM 1293 N N . PHE B 1 28 ? 3.141 -9.125 4.238 1 98.81 28 PHE B N 1
ATOM 1294 C CA . PHE B 1 28 ? 2.197 -9.789 5.133 1 98.81 28 PHE B CA 1
ATOM 1295 C C . PHE B 1 28 ? 1.264 -10.703 4.352 1 98.81 28 PHE B C 1
ATOM 1297 O O . PHE B 1 28 ? 0.543 -11.508 4.941 1 98.81 28 PHE B O 1
ATOM 1304 N N . SER B 1 29 ? 1.297 -10.641 3.057 1 98.75 29 SER B N 1
ATOM 1305 C CA . SER B 1 29 ? 0.27 -11.398 2.34 1 98.75 29 SER B CA 1
ATOM 1306 C C . SER B 1 29 ? 0.829 -12.016 1.065 1 98.75 29 SER B C 1
ATOM 1308 O O . SER B 1 29 ? 0.938 -13.242 0.963 1 98.75 29 SER B O 1
ATOM 1310 N N . ALA B 1 30 ? 1.296 -11.258 0.108 1 98.88 30 ALA B N 1
ATOM 1311 C CA . ALA B 1 30 ? 1.646 -11.742 -1.225 1 98.88 30 ALA B CA 1
ATOM 1312 C C . ALA B 1 30 ? 2.789 -12.75 -1.159 1 98.88 30 ALA B C 1
ATOM 1314 O O . ALA B 1 30 ? 2.758 -13.781 -1.835 1 98.88 30 ALA B O 1
ATOM 1315 N N . HIS B 1 31 ? 3.795 -12.414 -0.403 1 98.94 31 HIS B N 1
ATOM 1316 C CA . HIS B 1 31 ? 4.957 -13.289 -0.337 1 98.94 31 HIS B CA 1
ATOM 1317 C C . HIS B 1 31 ? 4.656 -14.547 0.474 1 98.94 31 HIS B C 1
ATOM 1319 O O . HIS B 1 31 ? 4.875 -15.664 -0.001 1 98.94 31 HIS B O 1
ATOM 1325 N N . PRO B 1 32 ? 4.152 -14.422 1.695 1 98.88 32 PRO B N 1
ATOM 1326 C CA . PRO B 1 32 ? 3.816 -15.664 2.396 1 98.88 32 PRO B CA 1
ATOM 1327 C C . PRO B 1 32 ? 2.787 -16.5 1.647 1 98.88 32 PRO B C 1
ATOM 1329 O O . PRO B 1 32 ? 2.854 -17.734 1.672 1 98.88 32 PRO B O 1
ATOM 1332 N N . GLY B 1 33 ? 1.816 -15.906 1.059 1 98.81 33 GLY B N 1
ATOM 1333 C CA . GLY B 1 33 ? 0.875 -16.641 0.226 1 98.81 33 GLY B CA 1
ATOM 1334 C C . GLY B 1 33 ? 1.539 -17.359 -0.927 1 98.81 33 GLY B C 1
ATOM 1335 O O . GLY B 1 33 ? 1.151 -18.484 -1.266 1 98.81 33 GLY B O 1
ATOM 1336 N N . GLY B 1 34 ? 2.51 -16.688 -1.514 1 98.88 34 GLY B N 1
ATOM 1337 C CA . GLY B 1 34 ? 3.26 -17.312 -2.59 1 98.88 34 GLY B CA 1
ATOM 1338 C C . GLY B 1 34 ? 4.012 -18.562 -2.15 1 98.88 34 GLY B C 1
ATOM 1339 O O . GLY B 1 34 ? 3.99 -19.578 -2.84 1 98.88 34 GLY B O 1
ATOM 1340 N N . ILE B 1 35 ? 4.656 -18.438 -1.008 1 98.88 35 ILE B N 1
ATOM 1341 C CA . ILE B 1 35 ? 5.371 -19.594 -0.464 1 98.88 35 ILE B CA 1
ATOM 1342 C C . ILE B 1 35 ? 4.395 -20.75 -0.247 1 98.88 35 ILE B C 1
ATOM 1344 O O . ILE B 1 35 ? 4.691 -21.891 -0.594 1 98.88 35 ILE B O 1
ATOM 1348 N N . GLU B 1 36 ? 3.225 -20.5 0.264 1 98.75 36 GLU B N 1
ATOM 1349 C CA . GLU B 1 36 ? 2.23 -21.516 0.569 1 98.75 36 GLU B CA 1
ATOM 1350 C C . GLU B 1 36 ? 1.606 -22.078 -0.707 1 98.75 36 GLU B C 1
ATOM 1352 O O . GLU B 1 36 ? 1.217 -23.25 -0.751 1 98.75 36 GLU B O 1
ATOM 1357 N N . ALA B 1 37 ? 1.497 -21.297 -1.745 1 98.56 37 ALA B N 1
ATOM 1358 C CA . ALA B 1 37 ? 0.866 -21.703 -2.998 1 98.56 37 ALA B CA 1
ATOM 1359 C C . ALA B 1 37 ? 1.72 -22.734 -3.736 1 98.56 37 ALA B C 1
ATOM 1361 O O . ALA B 1 37 ? 1.201 -23.531 -4.52 1 98.56 37 ALA B O 1
ATOM 1362 N N . GLY B 1 38 ? 3.115 -22.688 -3.561 1 98.44 38 GLY B N 1
ATOM 1363 C CA . GLY B 1 38 ? 4.039 -23.578 -4.23 1 98.44 38 GLY B CA 1
ATOM 1364 C C . GLY B 1 38 ? 5.031 -22.859 -5.125 1 98.44 38 GLY B C 1
ATOM 1365 O O . GLY B 1 38 ? 4.723 -21.812 -5.676 1 98.44 38 GLY B O 1
ATOM 1366 N N . PRO B 1 39 ? 6.176 -23.438 -5.234 1 98.75 39 PRO B N 1
ATOM 1367 C CA . PRO B 1 39 ? 7.285 -22.734 -5.879 1 98.75 39 PRO B CA 1
ATOM 1368 C C . PRO B 1 39 ? 6.988 -22.375 -7.336 1 98.75 39 PRO B C 1
ATOM 1370 O O . PRO B 1 39 ? 7.352 -21.281 -7.789 1 98.75 39 PRO B O 1
ATOM 1373 N N . LEU B 1 40 ? 6.316 -23.25 -8.008 1 98.75 40 LEU B N 1
ATOM 1374 C CA . LEU B 1 40 ? 6.098 -22.969 -9.422 1 98.75 40 LEU B CA 1
ATOM 1375 C C . LEU B 1 40 ? 5.07 -21.859 -9.609 1 98.75 40 LEU B C 1
ATOM 1377 O O . LEU B 1 40 ? 5.305 -20.906 -10.352 1 98.75 40 LEU B O 1
ATOM 1381 N N . ALA B 1 41 ? 3.922 -22.031 -8.953 1 98.69 41 ALA B N 1
ATOM 1382 C CA . ALA B 1 41 ? 2.881 -21 -9.055 1 98.69 41 ALA B CA 1
ATOM 1383 C C . ALA B 1 41 ? 3.414 -19.641 -8.641 1 98.69 41 ALA B C 1
ATOM 1385 O O . ALA B 1 41 ? 3.156 -18.641 -9.312 1 98.69 41 ALA B O 1
ATOM 1386 N N . TYR B 1 42 ? 4.152 -19.641 -7.566 1 98.94 42 TYR B N 1
ATOM 1387 C CA . TYR B 1 42 ? 4.715 -18.391 -7.055 1 98.94 42 TYR B CA 1
ATOM 1388 C C . TYR B 1 42 ? 5.715 -17.812 -8.039 1 98.94 42 TYR B C 1
ATOM 1390 O O . TYR B 1 42 ? 5.703 -16.609 -8.305 1 98.94 42 TYR B O 1
ATOM 1398 N N . THR B 1 43 ? 6.582 -18.594 -8.609 1 98.94 43 THR B N 1
ATOM 1399 C CA . THR B 1 43 ? 7.602 -18.156 -9.555 1 98.94 43 THR B CA 1
ATOM 1400 C C . THR B 1 43 ? 6.961 -17.531 -10.797 1 98.94 43 THR B C 1
ATOM 1402 O O . THR B 1 43 ? 7.371 -16.469 -11.25 1 98.94 43 THR B O 1
ATOM 1405 N N . LEU B 1 44 ? 5.938 -18.156 -11.297 1 98.88 44 LEU B N 1
ATOM 1406 C CA . LEU B 1 44 ? 5.301 -17.688 -12.523 1 98.88 44 LEU B CA 1
ATOM 1407 C C . LEU B 1 44 ? 4.551 -16.375 -12.289 1 98.88 44 LEU B C 1
ATOM 1409 O O . LEU B 1 44 ? 4.645 -15.453 -13.094 1 98.88 44 LEU B O 1
ATOM 1413 N N . TRP B 1 45 ? 3.848 -16.344 -11.227 1 98.88 45 TRP B N 1
ATOM 1414 C CA . TRP B 1 45 ? 3.156 -15.109 -10.883 1 98.88 45 TRP B CA 1
ATOM 1415 C C . TRP B 1 45 ? 4.152 -13.977 -10.648 1 98.88 45 TRP B C 1
ATOM 1417 O O . TRP B 1 45 ? 3.994 -12.883 -11.195 1 98.88 45 TRP B O 1
ATOM 1427 N N . PHE B 1 46 ? 5.219 -14.258 -9.836 1 98.94 46 PHE B N 1
ATOM 1428 C CA . PHE B 1 46 ? 6.234 -13.273 -9.484 1 98.94 46 PHE B CA 1
ATOM 1429 C C . PHE B 1 46 ? 6.863 -12.672 -10.742 1 98.94 46 PHE B C 1
ATOM 1431 O O . PHE B 1 46 ? 7.066 -11.453 -10.812 1 98.94 46 PHE B O 1
ATOM 1438 N N . ASN B 1 47 ? 7.121 -13.438 -11.672 1 98.88 47 ASN B N 1
ATOM 1439 C CA . ASN B 1 47 ? 7.77 -13.031 -12.914 1 98.88 47 ASN B CA 1
ATOM 1440 C C . ASN B 1 47 ? 6.977 -11.945 -13.641 1 98.88 47 ASN B C 1
ATOM 1442 O O . ASN B 1 47 ? 7.559 -11.008 -14.188 1 98.88 47 ASN B O 1
ATOM 1446 N N . LYS B 1 48 ? 5.699 -12.062 -13.625 1 98.81 48 LYS B N 1
ATOM 1447 C CA . LYS B 1 48 ? 4.859 -11.141 -14.391 1 98.81 48 LYS B CA 1
ATOM 1448 C C . LYS B 1 48 ? 4.469 -9.93 -13.547 1 98.81 48 LYS B C 1
ATOM 1450 O O . LYS B 1 48 ? 4.285 -8.828 -14.07 1 98.81 48 LYS B O 1
ATOM 1455 N N . MET B 1 49 ? 4.402 -10.141 -12.281 1 98.75 49 MET B N 1
ATOM 1456 C CA . MET B 1 49 ? 4.02 -9.094 -11.336 1 98.75 49 MET B CA 1
ATOM 1457 C C . MET B 1 49 ? 5.168 -8.125 -11.102 1 98.75 49 MET B C 1
ATOM 1459 O O . MET B 1 49 ? 4.957 -6.91 -11.031 1 98.75 49 MET B O 1
ATOM 1463 N N . PHE B 1 50 ? 6.367 -8.523 -10.977 1 98.69 50 PHE B N 1
ATOM 1464 C CA . PHE B 1 50 ? 7.48 -7.793 -10.383 1 98.69 50 PHE B CA 1
ATOM 1465 C C . PHE B 1 50 ? 7.789 -6.535 -11.18 1 98.69 50 PHE B C 1
ATOM 1467 O O . PHE B 1 50 ? 7.902 -5.445 -10.617 1 98.69 50 PHE B O 1
ATOM 1474 N N . PRO B 1 51 ? 7.953 -6.594 -12.547 1 98.12 51 PRO B N 1
ATOM 1475 C CA . PRO B 1 51 ? 8.281 -5.352 -13.25 1 98.12 51 PRO B CA 1
ATOM 1476 C C . PRO B 1 51 ? 7.25 -4.25 -13.031 1 98.12 51 PRO B C 1
ATOM 1478 O O . PRO B 1 51 ? 7.594 -3.066 -13.047 1 98.12 51 PRO B O 1
ATOM 1481 N N . LYS B 1 52 ? 6.086 -4.586 -12.789 1 98.62 52 LYS B N 1
ATOM 1482 C CA . LYS B 1 52 ? 4.992 -3.633 -12.617 1 98.62 52 LYS B CA 1
ATOM 1483 C C . LYS B 1 52 ? 5.062 -2.955 -11.258 1 98.62 52 LYS B C 1
ATOM 1485 O O . LYS B 1 52 ? 4.898 -1.739 -11.148 1 98.62 52 LYS B O 1
ATOM 1490 N N . VAL B 1 53 ? 5.332 -3.811 -10.219 1 98.5 53 VAL B N 1
ATOM 1491 C CA . VAL B 1 53 ? 5.371 -3.217 -8.891 1 98.5 53 VAL B CA 1
ATOM 1492 C C . VAL B 1 53 ? 6.672 -2.439 -8.703 1 98.5 53 VAL B C 1
ATOM 1494 O O . VAL B 1 53 ? 6.719 -1.463 -7.953 1 98.5 53 VAL B O 1
ATOM 1497 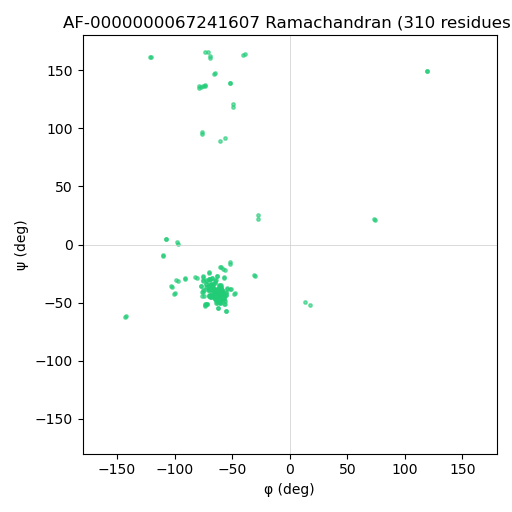N N . ALA B 1 54 ? 7.773 -2.795 -9.391 1 97.94 54 ALA B N 1
ATOM 1498 C CA . ALA B 1 54 ? 9.031 -2.061 -9.352 1 97.94 54 ALA B CA 1
ATOM 1499 C C . ALA B 1 54 ? 8.836 -0.611 -9.789 1 97.94 54 ALA B C 1
ATOM 1501 O O . ALA B 1 54 ? 9.336 0.312 -9.141 1 97.94 54 ALA B O 1
ATOM 1502 N N . ALA B 1 55 ? 8.156 -0.421 -10.844 1 97.88 55 ALA B N 1
ATOM 1503 C CA . ALA B 1 55 ? 7.895 0.926 -11.344 1 97.88 55 ALA B CA 1
ATOM 1504 C C . ALA B 1 55 ? 7.039 1.72 -10.359 1 97.88 55 ALA B C 1
ATOM 1506 O O . ALA B 1 55 ? 7.305 2.896 -10.109 1 97.88 55 ALA B O 1
ATOM 1507 N N . LEU B 1 56 ? 6.008 1.094 -9.859 1 98.56 56 LEU B N 1
ATOM 1508 C CA . LEU B 1 56 ? 5.062 1.735 -8.953 1 98.56 56 LEU B CA 1
ATOM 1509 C C . LEU B 1 56 ? 5.758 2.188 -7.676 1 98.56 56 LEU B C 1
ATOM 1511 O O . LEU B 1 56 ? 5.613 3.34 -7.258 1 98.56 56 LEU B O 1
ATOM 1515 N N . GLN B 1 57 ? 6.559 1.307 -7.035 1 98.69 57 GLN B N 1
ATOM 1516 C CA . GLN B 1 57 ? 7.188 1.627 -5.758 1 98.69 57 GLN B CA 1
ATOM 1517 C C . GLN B 1 57 ? 8.359 2.584 -5.949 1 98.69 57 GLN B C 1
ATOM 1519 O O . GLN B 1 57 ? 8.648 3.404 -5.07 1 98.69 57 GLN B O 1
ATOM 1524 N N . ALA B 1 58 ? 9.031 2.48 -7.117 1 98.69 58 ALA B N 1
ATOM 1525 C CA . ALA B 1 58 ? 10.07 3.469 -7.406 1 98.69 58 ALA B CA 1
ATOM 1526 C C . ALA B 1 58 ? 9.477 4.875 -7.484 1 98.69 58 ALA B C 1
ATOM 1528 O O . ALA B 1 58 ? 10.047 5.824 -6.949 1 98.69 58 ALA B O 1
ATOM 1529 N N . ALA B 1 59 ? 8.406 5.008 -8.156 1 98.75 59 ALA B N 1
ATOM 1530 C CA . ALA B 1 59 ? 7.754 6.309 -8.273 1 98.75 59 ALA B CA 1
ATOM 1531 C C . ALA B 1 59 ? 7.367 6.859 -6.906 1 98.75 59 ALA B C 1
ATOM 1533 O O . ALA B 1 59 ? 7.574 8.039 -6.621 1 98.75 59 ALA B O 1
ATOM 1534 N N . MET B 1 60 ? 6.781 6.051 -6.031 1 98.88 60 MET B N 1
ATOM 1535 C CA . MET B 1 60 ? 6.379 6.48 -4.695 1 98.88 60 MET B CA 1
ATOM 1536 C C . MET B 1 60 ? 7.586 6.93 -3.881 1 98.88 60 MET B C 1
ATOM 1538 O O . MET B 1 60 ? 7.516 7.926 -3.154 1 98.88 60 MET B O 1
ATOM 1542 N N . ALA B 1 61 ? 8.672 6.117 -3.988 1 98.94 61 ALA B N 1
ATOM 1543 C CA . ALA B 1 61 ?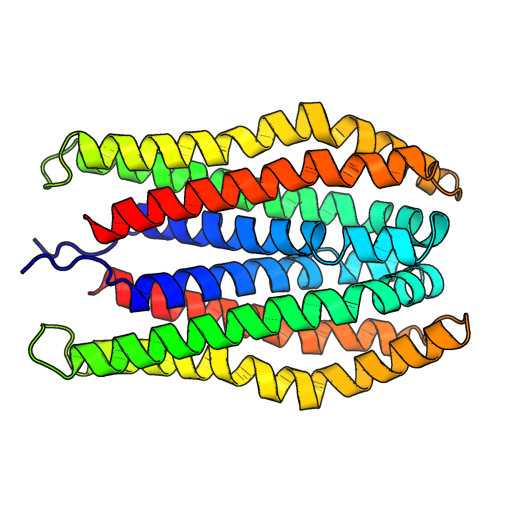 9.883 6.457 -3.252 1 98.94 61 ALA B CA 1
ATOM 1544 C C . ALA B 1 61 ? 10.43 7.812 -3.689 1 98.94 61 ALA B C 1
ATOM 1546 O O . ALA B 1 61 ? 10.82 8.633 -2.854 1 98.94 61 ALA B O 1
ATOM 1547 N N . VAL B 1 62 ? 10.445 8.109 -4.961 1 98.94 62 VAL B N 1
ATOM 1548 C CA . VAL B 1 62 ? 11 9.336 -5.516 1 98.94 62 VAL B CA 1
ATOM 1549 C C . VAL B 1 62 ? 10.125 10.523 -5.117 1 98.94 62 VAL B C 1
ATOM 1551 O O . VAL B 1 62 ? 10.641 11.57 -4.707 1 98.94 62 VAL B O 1
ATOM 1554 N N . VAL B 1 63 ? 8.812 10.367 -5.227 1 98.94 63 VAL B N 1
ATOM 1555 C CA . VAL B 1 63 ? 7.887 11.445 -4.883 1 98.94 63 VAL B CA 1
ATOM 1556 C C . VAL B 1 63 ? 8.016 11.781 -3.398 1 98.94 63 VAL B C 1
ATOM 1558 O O . VAL B 1 63 ? 8.055 12.953 -3.02 1 98.94 63 VAL B O 1
ATOM 1561 N N . SER B 1 64 ? 8.062 10.734 -2.594 1 98.94 64 SER B N 1
ATOM 1562 C CA . SER B 1 64 ? 8.18 10.969 -1.157 1 98.94 64 SER B CA 1
ATOM 1563 C C . SER B 1 64 ? 9.484 11.68 -0.813 1 98.94 64 SER B C 1
ATOM 1565 O O . SER B 1 64 ? 9.492 12.648 -0.051 1 98.94 64 SER B O 1
ATOM 1567 N N . THR B 1 65 ? 10.578 11.156 -1.348 1 98.94 65 THR B N 1
ATOM 1568 C CA . THR B 1 65 ? 11.891 11.758 -1.127 1 98.94 65 THR B CA 1
ATOM 1569 C C . THR B 1 65 ? 11.891 13.219 -1.566 1 98.94 65 THR B C 1
ATOM 1571 O O . THR B 1 65 ? 12.312 14.102 -0.812 1 98.94 65 THR B O 1
ATOM 1574 N N . GLY B 1 66 ? 11.438 13.477 -2.805 1 98.81 66 GLY B N 1
ATOM 1575 C CA . GLY B 1 66 ? 11.422 14.836 -3.33 1 98.81 66 GLY B CA 1
ATOM 1576 C C . GLY B 1 66 ? 10.555 15.781 -2.521 1 98.81 66 GLY B C 1
ATOM 1577 O O . GLY B 1 66 ? 10.945 16.922 -2.268 1 98.81 66 GLY B O 1
ATOM 1578 N N . GLY B 1 67 ? 9.344 15.336 -2.156 1 98.31 67 GLY B N 1
ATOM 1579 C CA . GLY B 1 67 ? 8.492 16.141 -1.309 1 98.31 67 GLY B CA 1
ATOM 1580 C C . GLY B 1 67 ? 9.125 16.5 0.024 1 98.31 67 GLY B C 1
ATOM 1581 O O . GLY B 1 67 ? 9.031 17.625 0.484 1 98.31 67 GLY B O 1
ATOM 1582 N N . ALA B 1 68 ? 9.742 15.5 0.625 1 98.12 68 ALA B N 1
ATOM 1583 C CA . ALA B 1 68 ? 10.352 15.719 1.933 1 98.12 68 ALA B CA 1
ATOM 1584 C C . ALA B 1 68 ? 11.547 16.672 1.831 1 98.12 68 ALA B C 1
ATOM 1586 O O . ALA B 1 68 ? 11.75 17.516 2.707 1 98.12 68 ALA B O 1
ATOM 1587 N N . VAL B 1 69 ? 12.391 16.562 0.812 1 98.06 69 VAL B N 1
ATOM 1588 C CA . VAL B 1 69 ? 13.5 17.484 0.591 1 98.06 69 VAL B CA 1
ATOM 1589 C C . VAL B 1 69 ? 12.969 18.891 0.369 1 98.06 69 VAL B C 1
ATOM 1591 O O . VAL B 1 69 ? 13.484 19.859 0.949 1 98.06 69 VAL B O 1
ATOM 1594 N N . THR B 1 70 ? 11.953 19.016 -0.495 1 97.44 70 THR B N 1
ATOM 1595 C CA . THR B 1 70 ? 11.367 20.328 -0.773 1 97.44 70 THR B CA 1
ATOM 1596 C C . THR B 1 70 ? 10.828 20.969 0.506 1 97.44 70 THR B C 1
ATOM 1598 O O . THR B 1 70 ? 11.047 22.156 0.751 1 97.44 70 THR B O 1
ATOM 1601 N N . GLN B 1 71 ? 10.164 20.141 1.309 1 94.81 71 GLN B N 1
ATOM 1602 C CA . GLN B 1 71 ? 9.641 20.656 2.57 1 94.81 71 GLN B CA 1
ATOM 1603 C C . GLN B 1 71 ? 10.766 21.109 3.492 1 94.81 71 GLN B C 1
ATOM 1605 O O . GLN B 1 71 ? 10.656 22.125 4.164 1 94.81 71 GLN B O 1
ATOM 1610 N N . ALA B 1 72 ? 11.82 20.328 3.561 1 94.19 72 ALA B N 1
ATOM 1611 C CA . ALA B 1 72 ? 12.961 20.656 4.414 1 94.19 72 ALA B CA 1
ATOM 1612 C C . ALA B 1 72 ? 13.586 21.984 3.99 1 94.19 72 ALA B C 1
ATOM 1614 O O . ALA B 1 72 ? 14.062 22.75 4.832 1 94.19 72 ALA B O 1
ATOM 1615 N N . LEU B 1 73 ? 13.617 22.234 2.77 1 92.62 73 LEU B N 1
ATOM 1616 C CA . LEU B 1 73 ? 14.266 23.438 2.24 1 92.62 73 LEU B CA 1
ATOM 1617 C C . LEU B 1 73 ? 13.359 24.656 2.371 1 92.62 73 LEU B C 1
ATOM 1619 O O . LEU B 1 73 ? 13.836 25.797 2.326 1 92.62 73 LEU B O 1
ATOM 1623 N N . ARG B 1 74 ? 12.055 24.469 2.344 1 83.94 74 ARG B N 1
ATOM 1624 C CA . ARG B 1 74 ? 11.109 25.562 2.57 1 83.94 74 ARG B CA 1
ATOM 1625 C C . ARG B 1 74 ? 11.281 26.141 3.969 1 83.94 74 ARG B C 1
ATOM 1627 O O . ARG B 1 74 ? 11.148 27.359 4.164 1 83.94 74 ARG B O 1
ATOM 1634 N N . GLY B 1 75 ? 11.219 25.312 5.062 1 63.34 75 GLY B N 1
ATOM 1635 C CA . GLY B 1 75 ? 11.375 25.781 6.43 1 63.34 75 GLY B CA 1
ATOM 1636 C C . GLY B 1 75 ? 12.633 26.609 6.633 1 63.34 75 GLY B C 1
ATOM 1637 O O . GLY B 1 75 ? 12.812 27.234 7.68 1 63.34 75 GLY B O 1
ATOM 1638 N N . GLY B 1 76 ? 13.734 26.25 6.012 1 52.12 76 GLY B N 1
ATOM 1639 C CA . GLY B 1 76 ? 14.867 27.141 6.156 1 52.12 76 GLY B CA 1
ATOM 1640 C C . GLY B 1 76 ? 14.508 28.609 5.922 1 52.12 76 GLY B C 1
ATOM 1641 O O . GLY B 1 76 ? 15.219 29.5 6.375 1 52.12 76 GLY B O 1
ATOM 1642 N N . GLY B 1 77 ? 13.688 28.891 4.914 1 42.88 77 GLY B N 1
ATOM 1643 C CA . GLY B 1 77 ? 13.242 30.266 4.773 1 42.88 77 GLY B CA 1
ATOM 1644 C C . GLY B 1 77 ? 12.156 30.641 5.762 1 42.88 77 GLY B C 1
ATOM 1645 O O . GLY B 1 77 ? 11.43 29.781 6.254 1 42.88 77 GLY B O 1
ATOM 1646 N N . GLY B 1 78 ? 11.984 31.688 6.512 1 39.44 78 GLY B N 1
ATOM 1647 C CA . GLY B 1 78 ? 11.305 32.438 7.559 1 39.44 78 GLY B CA 1
ATOM 1648 C C . GLY B 1 78 ? 10.461 31.562 8.469 1 39.44 78 GLY B C 1
ATOM 1649 O O . GLY B 1 78 ? 9.961 32.031 9.492 1 39.44 78 GLY B O 1
ATOM 1650 N N . GLY B 1 79 ? 9.57 30.734 7.902 1 41.41 79 GLY B N 1
ATOM 1651 C CA . GLY B 1 79 ? 8.555 30.266 8.836 1 41.41 79 GLY B CA 1
ATOM 1652 C C . GLY B 1 79 ? 9.094 29.312 9.883 1 41.41 79 GLY B C 1
ATOM 1653 O O . GLY B 1 79 ? 10.258 28.906 9.82 1 41.41 79 GLY B O 1
ATOM 1654 N N . GLY B 1 80 ? 8.398 29.047 11.062 1 43.47 80 GLY B N 1
ATOM 1655 C CA . GLY B 1 80 ? 8.57 28.5 12.398 1 43.47 80 GLY B CA 1
ATOM 1656 C C . GLY B 1 80 ? 9.211 27.125 12.398 1 43.47 80 GLY B C 1
ATOM 1657 O O . GLY B 1 80 ? 9.281 26.469 13.438 1 43.47 80 GLY B O 1
ATOM 1658 N N . GLY B 1 81 ? 9.297 26.359 11.227 1 52.44 81 GLY B N 1
ATOM 1659 C CA . GLY B 1 81 ? 9.828 25.094 11.727 1 52.44 81 GLY B CA 1
ATOM 1660 C C . GLY B 1 81 ? 11.312 25.156 12.031 1 52.44 81 GLY B C 1
ATOM 1661 O O . GLY B 1 81 ? 12.078 25.781 11.289 1 52.44 81 GLY B O 1
ATOM 1662 N N . GLY B 1 82 ? 11.805 25.422 13.281 1 61.66 82 GLY B N 1
ATOM 1663 C CA . GLY B 1 82 ? 13.164 25.438 13.812 1 61.66 82 GLY B CA 1
ATOM 1664 C C . GLY B 1 82 ? 14.023 24.312 13.258 1 61.66 82 GLY B C 1
ATOM 1665 O O . GLY B 1 82 ? 13.562 23.516 12.438 1 61.66 82 GLY B O 1
ATOM 1666 N N . GLY B 1 83 ? 15.289 24.328 13.359 1 71.88 83 GLY B N 1
ATOM 1667 C CA . GLY B 1 83 ? 16.281 23.312 13.07 1 71.88 83 GLY B CA 1
ATOM 1668 C C . GLY B 1 83 ? 15.766 21.906 13.289 1 71.88 83 GLY B C 1
ATOM 1669 O O . GLY B 1 83 ? 16.094 20.984 12.531 1 71.88 83 GLY B O 1
ATOM 1670 N N . GLY B 1 84 ? 14.859 21.703 14.086 1 84.56 84 GLY B N 1
ATOM 1671 C CA . GLY B 1 84 ? 14.273 20.406 14.406 1 84.56 84 GLY B CA 1
ATOM 1672 C C . GLY B 1 84 ? 13.352 19.891 13.32 1 84.56 84 GLY B C 1
ATOM 1673 O O . GLY B 1 84 ? 13.453 18.734 12.922 1 84.56 84 GLY B O 1
ATOM 1674 N N . GLN B 1 85 ? 12.57 20.859 12.727 1 88.25 85 GLN B N 1
ATOM 1675 C CA . GLN B 1 85 ? 11.641 20.469 11.664 1 88.25 85 GLN B CA 1
ATOM 1676 C C . GLN B 1 85 ? 12.391 20.062 10.398 1 88.25 85 GLN B C 1
ATOM 1678 O O . GLN B 1 85 ? 12.078 19.047 9.781 1 88.25 85 GLN B O 1
ATOM 1683 N N . ARG B 1 86 ? 13.344 20.844 10.062 1 93.12 86 ARG B N 1
ATOM 1684 C CA . ARG B 1 86 ? 14.156 20.547 8.883 1 93.12 86 ARG B CA 1
ATOM 1685 C C . ARG B 1 86 ? 14.82 19.172 9.008 1 93.12 86 ARG B C 1
ATOM 1687 O O . ARG B 1 86 ? 14.828 18.406 8.047 1 93.12 86 ARG B O 1
ATOM 1694 N N . GLY B 1 87 ? 15.344 18.875 10.172 1 95.38 87 GLY B N 1
ATOM 1695 C CA . GLY B 1 87 ? 15.984 17.578 10.414 1 95.38 87 GLY B CA 1
ATOM 1696 C C . GLY B 1 87 ? 15.047 16.406 10.266 1 95.38 87 GLY B C 1
ATOM 1697 O O . GLY B 1 87 ? 15.422 15.367 9.734 1 95.38 87 GLY B O 1
ATOM 1698 N N . LEU B 1 88 ? 13.836 16.5 10.734 1 96.19 88 LEU B N 1
ATOM 1699 C CA . LEU B 1 88 ? 12.844 15.438 10.633 1 96.19 88 LEU B CA 1
ATOM 1700 C C . LEU B 1 88 ? 12.516 15.141 9.172 1 96.19 88 LEU B C 1
ATOM 1702 O O . LEU B 1 88 ? 12.5 13.977 8.758 1 96.19 88 LEU B O 1
ATOM 1706 N N . TRP B 1 89 ? 12.297 16.203 8.375 1 97 89 TRP B N 1
ATOM 1707 C CA . TRP B 1 89 ? 11.953 16.016 6.965 1 97 89 TRP B CA 1
ATOM 1708 C C . TRP B 1 89 ? 13.141 15.445 6.191 1 97 89 TRP B C 1
ATOM 1710 O O . TRP B 1 89 ? 12.977 14.594 5.316 1 97 89 TRP B O 1
ATOM 1720 N N . LEU B 1 90 ? 14.352 15.836 6.543 1 98.12 90 LEU B N 1
ATOM 1721 C CA . LEU B 1 90 ? 15.531 15.297 5.883 1 98.12 90 LEU B CA 1
ATOM 1722 C C . LEU B 1 90 ? 15.75 13.836 6.262 1 98.12 90 LEU B C 1
ATOM 1724 O O . LEU B 1 90 ? 16.203 13.039 5.441 1 98.12 90 LEU B O 1
ATOM 1728 N N . THR B 1 91 ? 15.5 13.516 7.469 1 98.5 91 THR B N 1
ATOM 1729 C CA . THR B 1 91 ? 15.594 12.117 7.875 1 98.5 91 THR B CA 1
ATOM 1730 C C . THR B 1 91 ? 14.578 11.266 7.121 1 98.5 91 THR B C 1
ATOM 1732 O O . THR B 1 91 ? 14.914 10.195 6.609 1 98.5 91 THR B O 1
ATOM 1735 N N . GLY B 1 92 ? 13.305 11.797 7.035 1 98.62 92 GLY B N 1
ATOM 1736 C CA . GLY B 1 92 ? 12.312 11.094 6.23 1 98.62 92 GLY B CA 1
ATOM 1737 C C . GLY B 1 92 ? 12.734 10.93 4.781 1 98.62 92 GLY B C 1
ATOM 1738 O O . GLY B 1 92 ? 12.594 9.844 4.211 1 98.62 92 GLY B O 1
ATOM 1739 N N . ALA B 1 93 ? 13.281 11.953 4.234 1 98.81 93 ALA B N 1
ATOM 1740 C CA . ALA B 1 93 ? 13.758 11.922 2.855 1 98.81 93 ALA B CA 1
ATOM 1741 C C . ALA B 1 93 ? 14.859 10.883 2.682 1 98.81 93 ALA B C 1
ATOM 1743 O O . ALA B 1 93 ? 14.859 10.125 1.705 1 98.81 93 ALA B O 1
ATOM 1744 N N . GLY B 1 94 ? 15.805 10.891 3.605 1 98.94 94 GLY B N 1
ATOM 1745 C CA . GLY B 1 94 ? 16.906 9.93 3.551 1 98.94 94 GLY B CA 1
ATOM 1746 C C . GLY B 1 94 ? 16.438 8.492 3.611 1 98.94 94 GLY B C 1
ATOM 1747 O O . GLY B 1 94 ? 16.938 7.637 2.873 1 98.94 94 GLY B O 1
ATOM 1748 N N . LEU B 1 95 ? 15.484 8.188 4.469 1 98.94 95 LEU B N 1
ATOM 1749 C CA . LEU B 1 95 ? 14.953 6.836 4.605 1 98.94 95 LEU B CA 1
ATOM 1750 C C . LEU B 1 95 ? 14.234 6.402 3.334 1 98.94 95 LEU B C 1
ATOM 1752 O O . LEU B 1 95 ? 14.414 5.273 2.869 1 98.94 95 LEU B O 1
ATOM 1756 N N . MET B 1 96 ? 13.453 7.324 2.725 1 98.94 96 MET B N 1
ATOM 1757 C CA . MET B 1 96 ? 12.734 6.961 1.507 1 98.94 96 MET B CA 1
ATOM 1758 C C . MET B 1 96 ? 13.688 6.852 0.322 1 98.94 96 MET B C 1
ATOM 1760 O O . MET B 1 96 ? 13.508 6.008 -0.555 1 98.94 96 MET B O 1
ATOM 1764 N N . ALA B 1 97 ? 14.703 7.664 0.292 1 98.94 97 ALA B N 1
ATOM 1765 C CA . ALA B 1 97 ? 15.711 7.574 -0.761 1 98.94 97 ALA B CA 1
ATOM 1766 C C . ALA B 1 97 ? 16.469 6.254 -0.681 1 98.94 97 ALA B C 1
ATOM 1768 O O . ALA B 1 97 ? 16.875 5.699 -1.706 1 98.94 97 ALA B O 1
ATOM 1769 N N . PHE B 1 98 ? 16.656 5.754 0.511 1 98.75 98 PHE B N 1
ATOM 1770 C CA . PHE B 1 98 ? 17.359 4.512 0.782 1 98.75 98 PHE B CA 1
ATOM 1771 C C . PHE B 1 98 ? 16.734 3.346 0.032 1 98.75 98 PHE B C 1
ATOM 1773 O O . PHE B 1 98 ? 17.406 2.383 -0.326 1 98.75 98 PHE B O 1
ATOM 1780 N N . MET B 1 99 ? 15.477 3.453 -0.377 1 98.75 99 MET B N 1
ATOM 1781 C CA . MET B 1 99 ? 14.727 2.359 -0.984 1 98.75 99 MET B CA 1
ATOM 1782 C C . MET B 1 99 ? 15.344 1.95 -2.318 1 98.75 99 MET B C 1
ATOM 1784 O O . MET B 1 99 ? 15.438 0.761 -2.623 1 98.75 99 MET B O 1
ATOM 1788 N N . LEU B 1 100 ? 15.773 2.898 -3.023 1 98.38 100 LEU B N 1
ATOM 1789 C CA . LEU B 1 100 ? 16.219 2.621 -4.383 1 98.38 100 LEU B CA 1
ATOM 1790 C C . LEU B 1 100 ? 17.547 1.868 -4.375 1 98.38 100 LEU B C 1
ATOM 1792 O O . LEU B 1 100 ? 17.656 0.791 -4.965 1 98.38 100 LEU B O 1
ATOM 1796 N N . PRO B 1 101 ? 18.562 2.312 -3.68 1 98.5 101 PRO B N 1
ATOM 1797 C CA . PRO B 1 101 ? 19.781 1.513 -3.666 1 98.5 101 PRO B CA 1
ATOM 1798 C C . PRO B 1 101 ? 19.609 0.169 -2.963 1 98.5 101 PRO B C 1
ATOM 1800 O O . PRO B 1 101 ? 20.25 -0.814 -3.328 1 98.5 101 PRO B O 1
ATOM 1803 N N . TRP B 1 102 ? 18.812 0.054 -1.953 1 98.62 102 TRP B N 1
ATOM 1804 C CA . TRP B 1 102 ? 18.516 -1.218 -1.301 1 98.62 102 TRP B CA 1
ATOM 1805 C C . TRP B 1 102 ? 17.906 -2.205 -2.285 1 98.62 102 TRP B C 1
ATOM 1807 O O . TRP B 1 102 ? 18.281 -3.377 -2.32 1 98.62 102 TRP B O 1
ATOM 1817 N N . THR B 1 103 ? 16.969 -1.718 -3.07 1 98 103 THR B N 1
ATOM 1818 C CA . THR B 1 103 ? 16.328 -2.564 -4.07 1 98 103 THR B CA 1
ATOM 1819 C C . THR B 1 103 ? 17.344 -3.053 -5.098 1 98 103 THR B C 1
ATOM 1821 O O . THR B 1 103 ? 17.422 -4.25 -5.379 1 98 103 THR B O 1
ATOM 1824 N N . LEU B 1 104 ? 18.172 -2.193 -5.602 1 97.81 104 LEU B N 1
ATOM 1825 C CA . LEU B 1 104 ? 19.094 -2.521 -6.676 1 97.81 104 LEU B CA 1
ATOM 1826 C C . LEU B 1 104 ? 20.188 -3.459 -6.176 1 97.81 104 LEU B C 1
ATOM 1828 O O . LEU B 1 104 ? 20.641 -4.34 -6.914 1 97.81 104 LEU B O 1
ATOM 1832 N N . ARG B 1 105 ? 20.547 -3.371 -4.902 1 98.25 105 ARG B N 1
ATOM 1833 C CA . ARG B 1 105 ? 21.688 -4.121 -4.414 1 98.25 105 ARG B CA 1
ATOM 1834 C C . ARG B 1 105 ? 21.25 -5.398 -3.701 1 98.25 105 ARG B C 1
ATOM 1836 O O . ARG B 1 105 ? 21.859 -6.457 -3.891 1 98.25 105 ARG B O 1
ATOM 1843 N N . ALA B 1 106 ? 20.234 -5.301 -2.916 1 98.44 106 ALA B N 1
ATOM 1844 C CA . ALA B 1 106 ? 19.891 -6.426 -2.053 1 98.44 106 ALA B CA 1
ATOM 1845 C C . ALA B 1 106 ? 18.766 -7.262 -2.668 1 98.44 106 ALA B C 1
ATOM 1847 O O . ALA B 1 106 ? 18.734 -8.484 -2.514 1 98.44 106 ALA B O 1
ATOM 1848 N N . ILE B 1 107 ? 17.859 -6.645 -3.439 1 98.44 107 ILE B N 1
ATOM 1849 C CA . ILE B 1 107 ? 16.641 -7.34 -3.836 1 98.44 107 ILE B CA 1
ATOM 1850 C C . ILE B 1 107 ? 16.766 -7.812 -5.285 1 98.44 107 ILE B C 1
ATOM 1852 O O . ILE B 1 107 ? 16.391 -8.945 -5.609 1 98.44 107 ILE B O 1
ATOM 1856 N N . MET B 1 108 ? 17.406 -7.051 -6.145 1 98.25 108 MET B N 1
ATOM 1857 C CA . MET B 1 108 ? 17.391 -7.285 -7.586 1 98.25 108 MET B CA 1
ATOM 1858 C C . MET B 1 108 ? 18.094 -8.594 -7.93 1 98.25 108 MET B C 1
ATOM 1860 O O . MET B 1 108 ? 17.656 -9.32 -8.82 1 98.25 108 MET B O 1
ATOM 1864 N N . PRO B 1 109 ? 19.188 -8.961 -7.281 1 98.56 109 PRO B N 1
ATOM 1865 C CA . PRO B 1 109 ? 19.797 -10.242 -7.617 1 98.56 109 PRO B CA 1
ATOM 1866 C C . PRO B 1 109 ? 18.859 -11.422 -7.367 1 98.56 109 PRO B C 1
ATOM 1868 O O . PRO B 1 109 ? 18.844 -12.391 -8.141 1 98.56 109 PRO B O 1
ATOM 1871 N N . ILE B 1 110 ? 18.078 -11.383 -6.32 1 98.81 110 ILE B N 1
ATOM 1872 C CA . ILE B 1 110 ? 17.109 -12.438 -6.02 1 98.81 110 ILE B CA 1
ATOM 1873 C C . ILE B 1 110 ? 16 -12.43 -7.062 1 98.81 110 ILE B C 1
ATOM 1875 O O . ILE B 1 110 ? 15.609 -13.484 -7.574 1 98.81 110 ILE B O 1
ATOM 1879 N N . ASN B 1 111 ? 15.523 -11.266 -7.375 1 98.75 111 ASN B N 1
ATOM 1880 C CA . ASN B 1 111 ? 14.492 -11.141 -8.398 1 98.75 111 ASN B CA 1
ATOM 1881 C C . ASN B 1 111 ? 14.938 -11.734 -9.727 1 98.75 111 ASN B C 1
ATOM 1883 O O . ASN B 1 111 ? 14.172 -12.438 -10.391 1 98.75 111 ASN B O 1
ATOM 1887 N N . ARG B 1 112 ? 16.109 -11.398 -10.133 1 98.5 112 ARG B N 1
ATOM 1888 C CA . ARG B 1 112 ? 16.625 -11.883 -11.406 1 98.5 112 ARG B CA 1
ATOM 1889 C C . ARG B 1 112 ? 16.703 -13.406 -11.422 1 98.5 112 ARG B C 1
ATOM 1891 O O . ARG B 1 112 ? 16.422 -14.039 -12.445 1 98.5 112 ARG B O 1
ATOM 1898 N N . ALA B 1 113 ? 17.078 -13.977 -10.312 1 98.75 113 ALA B N 1
ATOM 1899 C CA . ALA B 1 113 ? 17.141 -15.43 -10.219 1 98.75 113 ALA B CA 1
ATOM 1900 C C . ALA B 1 113 ? 15.75 -16.047 -10.352 1 98.75 113 ALA B C 1
ATOM 1902 O O . ALA B 1 113 ? 15.57 -17.047 -11.039 1 98.75 113 ALA B O 1
ATOM 1903 N N . ILE B 1 114 ? 14.789 -15.453 -9.727 1 98.88 114 ILE B N 1
ATOM 1904 C CA . ILE B 1 114 ? 13.422 -15.953 -9.789 1 98.88 114 ILE B CA 1
ATOM 1905 C C . ILE B 1 114 ? 12.883 -15.828 -11.211 1 98.88 114 ILE B C 1
ATOM 1907 O O . ILE B 1 114 ? 12.32 -16.781 -11.758 1 98.88 114 ILE B O 1
ATOM 1911 N N . MET B 1 115 ? 13.109 -14.727 -11.805 1 98.69 115 MET B N 1
ATOM 1912 C CA . MET B 1 115 ? 12.57 -14.461 -13.133 1 98.69 115 MET B CA 1
ATOM 1913 C C . MET B 1 115 ? 13.266 -15.312 -14.188 1 98.69 115 MET B C 1
ATOM 1915 O O . MET B 1 115 ? 12.648 -15.734 -15.164 1 98.69 115 MET B O 1
ATOM 1919 N N . ALA B 1 116 ? 14.539 -15.539 -13.984 1 98.69 116 ALA B 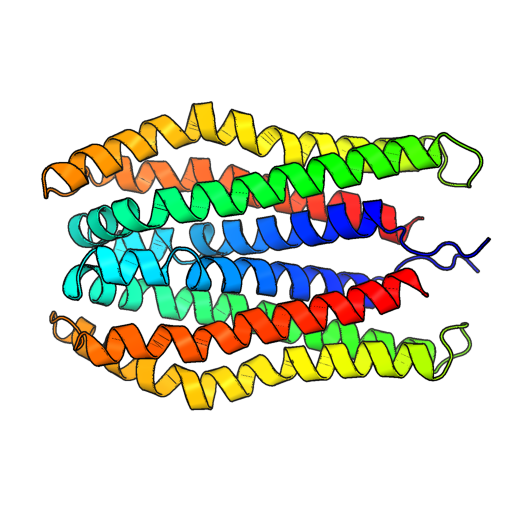N 1
ATOM 1920 C CA . ALA B 1 116 ? 15.258 -16.422 -14.898 1 98.69 116 ALA B CA 1
ATOM 1921 C C . ALA B 1 116 ? 14.656 -17.828 -14.891 1 98.69 116 ALA B C 1
ATOM 1923 O O . ALA B 1 116 ? 14.531 -18.453 -15.938 1 98.69 116 ALA B O 1
ATOM 1924 N N . ALA B 1 117 ? 14.32 -18.312 -13.719 1 98.81 117 ALA B N 1
ATOM 1925 C CA . ALA B 1 117 ? 13.664 -19.609 -13.609 1 98.81 117 ALA B CA 1
ATOM 1926 C C . ALA B 1 117 ? 12.32 -19.609 -14.328 1 98.81 117 ALA B C 1
ATOM 1928 O O . ALA B 1 117 ? 11.984 -20.547 -15.039 1 98.81 117 ALA B O 1
ATOM 1929 N N . ALA B 1 118 ? 11.602 -18.594 -14.141 1 98.75 118 ALA B N 1
ATOM 1930 C CA . ALA B 1 118 ? 10.289 -18.469 -14.773 1 98.75 118 ALA B CA 1
ATOM 1931 C C . ALA B 1 118 ? 10.406 -18.516 -16.297 1 98.75 118 ALA B C 1
ATOM 1933 O O . ALA B 1 118 ? 9.57 -19.094 -16.969 1 98.75 118 ALA B O 1
ATOM 1934 N N . GLU B 1 119 ? 11.352 -17.797 -16.859 1 97.94 119 GLU B N 1
ATOM 1935 C CA . GLU B 1 119 ? 11.562 -17.719 -18.297 1 97.94 119 GLU B CA 1
ATOM 1936 C C . GLU B 1 119 ? 11.867 -19.109 -18.875 1 97.94 119 GLU B C 1
ATOM 1938 O O . GLU B 1 119 ? 11.648 -19.344 -20.062 1 97.94 119 GLU B O 1
ATOM 1943 N N . GLN B 1 120 ? 12.281 -20 -17.984 1 98.12 120 GLN B N 1
ATOM 1944 C CA . GLN B 1 120 ? 12.547 -21.375 -18.406 1 98.12 120 GLN B CA 1
ATOM 1945 C C . GLN B 1 120 ? 11.359 -22.281 -18.109 1 98.12 120 GLN B C 1
ATOM 1947 O O . GLN B 1 120 ? 11.43 -23.5 -18.328 1 98.12 120 GLN B O 1
ATOM 1952 N N . GLY B 1 121 ? 10.328 -21.719 -17.594 1 96.5 121 GLY B N 1
ATOM 1953 C CA . GLY B 1 121 ? 9.133 -22.484 -17.281 1 96.5 121 GLY B CA 1
ATOM 1954 C C . GLY B 1 121 ? 9.297 -23.375 -16.062 1 96.5 121 GLY B C 1
ATOM 1955 O O . GLY B 1 121 ? 8.617 -24.406 -15.945 1 96.5 121 GLY B O 1
ATOM 1956 N N . ARG B 1 122 ? 10.289 -23.047 -15.164 1 98.19 122 ARG B N 1
ATOM 1957 C CA . ARG B 1 122 ? 10.555 -23.859 -13.992 1 98.19 122 ARG B CA 1
ATOM 1958 C C . ARG B 1 122 ? 10.383 -23.062 -12.711 1 98.19 122 ARG B C 1
ATOM 1960 O O . ARG B 1 122 ? 10.438 -21.828 -12.734 1 98.19 122 ARG B O 1
ATOM 1967 N N . ALA B 1 123 ? 10.234 -23.766 -11.703 1 98.75 123 ALA B N 1
ATOM 1968 C CA . ALA B 1 123 ? 10.18 -23.125 -10.391 1 98.75 123 ALA B CA 1
ATOM 1969 C C . ALA B 1 123 ? 11.57 -22.656 -9.961 1 98.75 123 ALA B C 1
ATOM 1971 O O . ALA B 1 123 ? 12.562 -23.344 -10.188 1 98.75 123 ALA B O 1
ATOM 1972 N N . ALA B 1 124 ? 11.633 -21.453 -9.414 1 98.88 124 ALA B N 1
ATOM 1973 C CA . ALA B 1 124 ? 12.852 -21.094 -8.688 1 98.88 124 ALA B CA 1
ATOM 1974 C C . ALA B 1 124 ? 13.016 -21.953 -7.445 1 98.88 124 ALA B C 1
ATOM 1976 O O . ALA B 1 124 ? 12.031 -22.422 -6.859 1 98.88 124 ALA B O 1
ATOM 1977 N N . PRO B 1 125 ? 14.32 -22.25 -7.086 1 98.69 125 PRO B N 1
ATOM 1978 C CA . PRO B 1 125 ? 14.516 -23 -5.836 1 98.69 125 PRO B CA 1
ATOM 1979 C C . PRO B 1 125 ? 13.797 -22.344 -4.652 1 98.69 125 PRO B C 1
ATOM 1981 O O . PRO B 1 125 ? 13.789 -21.125 -4.523 1 98.69 125 PRO B O 1
ATOM 1984 N N . LEU B 1 126 ? 13.203 -23.203 -3.838 1 98.56 126 LEU B N 1
ATOM 1985 C CA . LEU B 1 126 ? 12.438 -22.734 -2.689 1 98.56 126 LEU B CA 1
ATOM 1986 C C . LEU B 1 126 ? 13.289 -21.812 -1.811 1 98.56 126 LEU B C 1
ATOM 1988 O O . LEU B 1 126 ? 12.797 -20.828 -1.267 1 98.56 126 LEU B O 1
ATOM 1992 N N . GLU B 1 127 ? 14.523 -22.141 -1.666 1 98.44 127 GLU B N 1
ATOM 1993 C CA . GLU B 1 127 ? 15.43 -21.328 -0.854 1 98.44 127 GLU B CA 1
ATOM 1994 C C . GLU B 1 127 ? 15.57 -19.922 -1.416 1 98.44 127 GLU B C 1
ATOM 1996 O O . GLU B 1 127 ? 15.688 -18.953 -0.66 1 98.44 127 GLU B O 1
ATOM 2001 N N . THR B 1 128 ? 15.633 -19.812 -2.734 1 98.75 128 THR B N 1
ATOM 2002 C CA . THR B 1 128 ? 15.688 -18.5 -3.393 1 98.75 128 THR B CA 1
ATOM 2003 C C . THR B 1 128 ? 14.406 -17.719 -3.146 1 98.75 128 THR B C 1
ATOM 2005 O O . THR B 1 128 ? 14.453 -16.531 -2.842 1 98.75 128 THR B O 1
ATOM 2008 N N . LEU B 1 129 ? 13.266 -18.391 -3.281 1 98.88 129 LEU B N 1
ATOM 2009 C CA . LEU B 1 129 ? 11.977 -17.75 -3.033 1 98.88 129 LEU B CA 1
ATOM 2010 C C . LEU B 1 129 ? 11.883 -17.266 -1.591 1 98.88 129 LEU B C 1
ATOM 2012 O O . LEU B 1 129 ? 11.461 -16.125 -1.338 1 98.88 129 LEU B O 1
ATOM 2016 N N . LYS B 1 130 ? 12.281 -18.047 -0.644 1 98.81 130 LYS B N 1
ATOM 2017 C CA . LYS B 1 130 ? 12.195 -17.703 0.771 1 98.81 130 LYS B CA 1
ATOM 2018 C C . LYS B 1 130 ? 13.148 -16.562 1.111 1 98.81 130 LYS B C 1
ATOM 2020 O O . LYS B 1 130 ? 12.867 -15.75 1.995 1 98.81 130 LYS B O 1
ATOM 2025 N N . ALA B 1 131 ? 14.234 -16.422 0.418 1 98.69 131 ALA B N 1
ATOM 2026 C CA . ALA B 1 131 ? 15.25 -15.398 0.687 1 98.69 131 ALA B CA 1
ATOM 2027 C C . ALA B 1 131 ? 14.734 -14.008 0.34 1 98.69 131 ALA B C 1
ATOM 2029 O O . ALA B 1 131 ? 15.25 -13.008 0.837 1 98.69 131 ALA B O 1
ATOM 2030 N N . TRP B 1 132 ? 13.781 -13.906 -0.516 1 98.81 132 TRP B N 1
ATOM 2031 C CA . TRP B 1 132 ? 13.219 -12.633 -0.947 1 98.81 132 TRP B CA 1
ATOM 2032 C C . TRP B 1 132 ? 12.562 -11.906 0.221 1 98.81 132 TRP B C 1
ATOM 2034 O O . TRP B 1 132 ? 12.703 -10.688 0.359 1 98.81 132 TRP B O 1
ATOM 2044 N N . GLY B 1 133 ? 11.859 -12.586 1.094 1 98.62 133 GLY B N 1
ATOM 2045 C CA . GLY B 1 133 ? 11.062 -12.039 2.18 1 98.62 133 GLY B CA 1
ATOM 2046 C C . GLY B 1 133 ? 11.859 -11.133 3.105 1 98.62 133 GLY B C 1
ATOM 2047 O O . GLY B 1 133 ? 11.531 -9.953 3.254 1 98.62 133 GLY B O 1
ATOM 2048 N N . PRO B 1 134 ? 12.945 -11.625 3.701 1 98.62 134 PRO B N 1
ATOM 2049 C CA . PRO B 1 134 ? 13.719 -10.828 4.656 1 98.62 134 PRO B CA 1
ATOM 2050 C C . PRO B 1 134 ? 14.273 -9.547 4.043 1 98.62 134 PRO B C 1
ATOM 2052 O O . PRO B 1 134 ? 14.305 -8.508 4.707 1 98.62 134 PRO B O 1
ATOM 2055 N N . VAL B 1 135 ? 14.672 -9.562 2.822 1 98.5 135 VAL B N 1
ATOM 2056 C CA . VAL B 1 135 ? 15.234 -8.359 2.217 1 98.5 135 VAL B CA 1
ATOM 2057 C C . VAL B 1 135 ? 14.117 -7.387 1.854 1 98.5 135 VAL B C 1
ATOM 2059 O O . VAL B 1 135 ? 14.281 -6.168 1.967 1 98.5 135 VAL B O 1
ATOM 2062 N N . HIS B 1 136 ? 13 -7.926 1.433 1 98.75 136 HIS B N 1
ATOM 2063 C CA . HIS B 1 136 ? 11.852 -7.062 1.17 1 98.75 136 HIS B CA 1
ATOM 2064 C C . HIS B 1 136 ? 11.305 -6.465 2.461 1 98.75 136 HIS B C 1
ATOM 2066 O O . HIS B 1 136 ? 10.859 -5.312 2.479 1 98.75 136 HIS B O 1
ATOM 2072 N N . ASN B 1 137 ? 11.344 -7.176 3.594 1 98.62 137 ASN B N 1
ATOM 2073 C CA . ASN B 1 137 ? 10.781 -6.715 4.859 1 9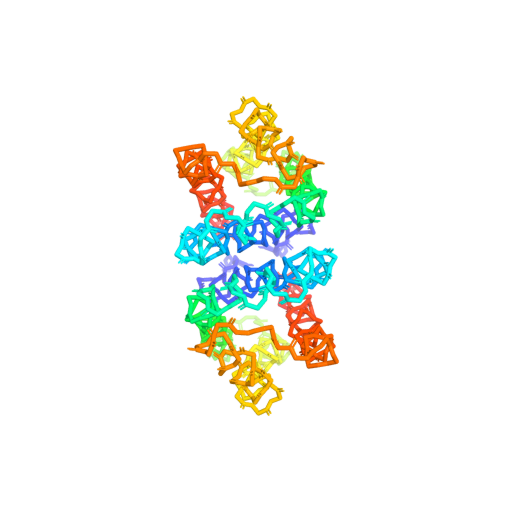8.62 137 ASN B CA 1
ATOM 2074 C C . ASN B 1 137 ? 11.492 -5.461 5.367 1 98.62 137 ASN B C 1
ATOM 2076 O O . ASN B 1 137 ? 10.906 -4.668 6.102 1 98.62 137 ASN B O 1
ATOM 2080 N N . VAL B 1 138 ? 12.734 -5.312 4.977 1 98.81 138 VAL B N 1
ATOM 2081 C CA . VAL B 1 138 ? 13.477 -4.098 5.309 1 98.81 138 VAL B CA 1
ATOM 2082 C C . VAL B 1 138 ? 12.758 -2.885 4.719 1 98.81 138 VAL B C 1
ATOM 2084 O O . VAL B 1 138 ? 12.656 -1.841 5.367 1 98.81 138 VAL B O 1
ATOM 2087 N N . ARG B 1 139 ? 12.242 -3.002 3.477 1 98.69 139 ARG B N 1
ATOM 2088 C CA . ARG B 1 139 ? 11.523 -1.905 2.83 1 98.69 139 ARG B CA 1
ATOM 2089 C C . ARG B 1 139 ? 10.289 -1.514 3.627 1 98.69 139 ARG B C 1
ATOM 2091 O O . ARG B 1 139 ? 10.016 -0.327 3.816 1 98.69 139 ARG B O 1
ATOM 2098 N N . THR B 1 140 ? 9.586 -2.494 4.102 1 98.81 140 THR B N 1
ATOM 2099 C CA . THR B 1 140 ? 8.391 -2.242 4.898 1 98.81 140 THR B CA 1
ATOM 2100 C C . THR B 1 140 ? 8.75 -1.545 6.207 1 98.81 140 THR B C 1
ATOM 2102 O O . THR B 1 140 ? 8.117 -0.562 6.586 1 98.81 140 THR B O 1
ATOM 2105 N N . ALA B 1 141 ? 9.766 -2.061 6.871 1 98.88 141 ALA B N 1
ATOM 2106 C CA . ALA B 1 141 ? 10.188 -1.499 8.148 1 98.88 141 ALA B CA 1
ATOM 2107 C C . ALA B 1 141 ? 10.68 -0.065 7.984 1 98.88 141 ALA B C 1
ATOM 2109 O O . ALA B 1 141 ? 10.32 0.815 8.773 1 98.88 141 ALA B O 1
ATOM 2110 N N . VAL B 1 142 ? 11.492 0.18 7.016 1 98.94 142 VAL B N 1
ATOM 2111 C CA . VAL B 1 142 ? 12.062 1.505 6.781 1 98.94 142 VAL B CA 1
ATOM 2112 C C . VAL B 1 142 ? 10.945 2.49 6.441 1 98.94 142 VAL B C 1
ATOM 2114 O O . VAL B 1 142 ? 10.938 3.623 6.93 1 98.94 142 VAL B O 1
ATOM 2117 N N . ALA B 1 143 ? 10 2.07 5.582 1 98.94 143 ALA B N 1
ATOM 2118 C CA . ALA B 1 143 ? 8.883 2.939 5.234 1 98.94 143 ALA B CA 1
ATOM 2119 C C . ALA B 1 143 ? 8.047 3.281 6.469 1 98.94 143 ALA B C 1
ATOM 2121 O O . ALA B 1 143 ? 7.57 4.41 6.609 1 98.94 143 ALA B O 1
ATOM 2122 N N . ALA B 1 144 ? 7.852 2.307 7.348 1 98.94 144 ALA B N 1
ATOM 2123 C CA . ALA B 1 144 ? 7.094 2.543 8.578 1 98.94 144 ALA B CA 1
ATOM 2124 C C . ALA B 1 144 ? 7.789 3.574 9.461 1 98.94 144 ALA B C 1
ATOM 2126 O O . ALA B 1 144 ? 7.137 4.461 10.016 1 98.94 144 ALA B O 1
ATOM 2127 N N . VAL B 1 145 ? 9.07 3.463 9.617 1 98.94 145 VAL B N 1
ATOM 2128 C CA . VAL B 1 145 ? 9.844 4.41 10.414 1 98.94 145 VAL B CA 1
ATOM 2129 C C . VAL B 1 145 ? 9.781 5.797 9.781 1 98.94 145 VAL B C 1
ATOM 2131 O O . VAL B 1 145 ? 9.578 6.797 10.469 1 98.94 145 VAL B O 1
ATOM 2134 N N . ALA B 1 146 ? 9.961 5.852 8.453 1 98.94 146 ALA B N 1
ATOM 2135 C CA . ALA B 1 146 ? 9.875 7.125 7.742 1 98.94 146 ALA B CA 1
ATOM 2136 C C . ALA B 1 146 ? 8.508 7.777 7.949 1 98.94 146 ALA B C 1
ATOM 2138 O O . ALA B 1 146 ? 8.422 8.984 8.203 1 98.94 146 ALA B O 1
ATOM 2139 N N . ALA B 1 147 ? 7.484 7.004 7.82 1 98.88 147 ALA B N 1
ATOM 2140 C CA . ALA B 1 147 ? 6.129 7.512 8.008 1 98.88 147 ALA B CA 1
ATOM 2141 C C . ALA B 1 147 ? 5.941 8.055 9.422 1 98.88 147 ALA B C 1
ATOM 2143 O O . ALA B 1 147 ? 5.305 9.094 9.617 1 98.88 147 ALA B O 1
ATOM 2144 N N . ALA B 1 148 ? 6.473 7.316 10.391 1 98.75 148 ALA B N 1
ATOM 2145 C CA . ALA B 1 148 ? 6.367 7.77 11.773 1 98.75 148 ALA B CA 1
ATOM 2146 C C . ALA B 1 148 ? 7.078 9.102 11.969 1 98.75 148 ALA B C 1
ATOM 2148 O O . ALA B 1 148 ? 6.562 10 12.641 1 98.75 148 ALA B O 1
ATOM 2149 N N . ILE B 1 149 ? 8.203 9.273 11.438 1 98.19 149 ILE B N 1
ATOM 2150 C CA . ILE B 1 149 ? 9 10.484 11.57 1 98.19 149 ILE B CA 1
ATOM 2151 C C . ILE B 1 149 ? 8.281 11.648 10.883 1 98.19 149 ILE B C 1
ATOM 2153 O O . ILE B 1 149 ? 8.164 12.734 11.453 1 98.19 149 ILE B O 1
ATOM 2157 N N . MET B 1 150 ? 7.77 11.422 9.695 1 97.44 150 MET B N 1
ATOM 2158 C CA . MET B 1 150 ? 7.066 12.484 8.977 1 97.44 150 MET B CA 1
ATOM 2159 C C . MET B 1 150 ? 5.742 12.812 9.656 1 97.44 150 MET B C 1
ATOM 2161 O O . MET B 1 150 ? 5.301 13.969 9.648 1 97.44 150 MET B O 1
ATOM 2165 N N . SER B 1 151 ? 5.133 11.75 10.211 1 96.62 151 SER B N 1
ATOM 2166 C CA . SER B 1 151 ? 3.936 12 11.008 1 96.62 151 SER B CA 1
ATOM 2167 C C . SER B 1 151 ? 4.234 12.922 12.188 1 96.62 151 SER B C 1
ATOM 2169 O O . SER B 1 151 ? 3.465 13.836 12.469 1 96.62 151 SER B O 1
ATOM 2171 N N . TYR B 1 152 ? 5.285 12.641 12.852 1 95.44 152 TYR B N 1
ATOM 2172 C CA . TYR B 1 152 ? 5.695 13.484 13.969 1 95.44 152 TYR B CA 1
ATOM 2173 C C . TYR B 1 152 ? 6.016 14.898 13.5 1 95.44 152 TYR B C 1
ATOM 2175 O O . TYR B 1 152 ? 5.703 15.875 14.188 1 95.44 152 TYR B O 1
ATOM 2183 N N . ALA B 1 153 ? 6.637 15.023 12.391 1 93.81 153 ALA B N 1
ATOM 2184 C CA . ALA B 1 153 ? 6.922 16.344 11.828 1 93.81 153 ALA B CA 1
ATOM 2185 C C . ALA B 1 153 ? 5.633 17.125 11.57 1 93.81 153 ALA B C 1
ATOM 2187 O O . ALA B 1 153 ? 5.539 18.297 11.914 1 93.81 153 ALA B O 1
ATOM 2188 N N . LEU B 1 154 ? 4.648 16.438 11.016 1 92.94 154 LEU B N 1
ATOM 2189 C CA . LEU B 1 154 ? 3.365 17.078 10.75 1 92.94 154 LEU B CA 1
ATOM 2190 C C . LEU B 1 154 ? 2.664 17.453 12.047 1 92.94 154 LEU B C 1
ATOM 2192 O O . LEU B 1 154 ? 2.018 18.5 12.133 1 92.94 154 LEU B O 1
ATOM 2196 N N . TYR B 1 155 ? 2.816 16.547 12.992 1 91.12 155 TYR B N 1
ATOM 2197 C CA . TYR B 1 155 ? 2.176 16.766 14.281 1 91.12 155 TYR B CA 1
ATOM 2198 C C . TYR B 1 155 ? 2.756 17.984 14.984 1 91.12 155 TYR B C 1
ATOM 2200 O O . TYR B 1 155 ? 2.037 18.719 15.68 1 91.12 155 TYR B O 1
ATOM 2208 N N . THR B 1 156 ? 4.043 18.328 14.773 1 88.38 156 THR B N 1
ATOM 2209 C CA . THR B 1 156 ? 4.723 19.375 15.531 1 88.38 156 THR B CA 1
ATOM 2210 C C . THR B 1 156 ? 4.93 20.625 14.664 1 88.38 156 THR B C 1
ATOM 2212 O O . THR B 1 156 ? 5.562 21.578 15.094 1 88.38 156 THR B O 1
ATOM 2215 N N . MET B 1 157 ? 4.418 20.594 13.508 1 81 157 MET B N 1
ATOM 2216 C CA . MET B 1 157 ? 4.551 21.75 12.633 1 81 157 MET B CA 1
ATOM 2217 C C . MET B 1 157 ? 3.611 22.875 13.07 1 81 157 MET B C 1
ATOM 2219 O O . MET B 1 157 ? 2.498 22.609 13.523 1 81 157 MET B O 1
#